Protein AF-A0A517YF13-F1 (afdb_monomer_lite)

Sequence (194 aa):
MQVPRRSRNGQKRLCISRDYHTVRVDYAPVLKVGKPPEEQPKTARRLRTRVRKGEVVNAVKVARKYQTFLERPEVLGYQQAAKKFGVSKPVISTYLAILNRLPTSFVEWLENCPDKLVVAFFSERRLRPVTRIEGDQEKVNVLRALLNQCLGELEEENQALERLRALLETEVTPSDSEDSSFPPPRAFRAIQLD

Secondary structure (DSSP, 8-state):
--PPP--S------S----EEEEEETTEEEEEESSPPP---TTHHHHHHHHHTT----HHHHHHHHHHHHTSTT--SHHHHHHHHT--HHHHHHHHHHHHHS-HHHHHHHHH---HHHHHHS-HHHHHHHTT---HHHHHHHHHHHHHHHHHHHHHHHHHHHHHHHHHHHH-----S----PPPPP--------

Structure (mmCIF, N/CA/C/O backbone):
data_AF-A0A517YF13-F1
#
_entry.id   AF-A0A517YF13-F1
#
loop_
_atom_site.group_PDB
_atom_site.id
_atom_site.type_symbol
_atom_site.label_atom_id
_atom_site.label_alt_id
_atom_site.label_comp_id
_atom_site.label_asym_id
_atom_site.label_entity_id
_atom_site.label_seq_id
_atom_site.pdbx_PDB_ins_code
_atom_site.Cartn_x
_atom_site.Cartn_y
_atom_site.Cartn_z
_atom_site.occupancy
_atom_site.B_iso_or_equiv
_atom_site.auth_seq_id
_atom_site.auth_comp_id
_atom_site.auth_asym_id
_atom_site.auth_atom_id
_atom_site.pdbx_PDB_model_num
ATOM 1 N N . MET A 1 1 ? 8.869 55.761 -1.185 1.00 42.66 1 MET A N 1
ATOM 2 C CA . MET A 1 1 ? 8.186 54.531 -1.642 1.00 42.66 1 MET A CA 1
ATOM 3 C C . MET A 1 1 ? 9.232 53.541 -2.141 1.00 42.66 1 MET A C 1
ATOM 5 O O . MET A 1 1 ? 9.704 53.675 -3.258 1.00 42.66 1 MET A O 1
ATOM 9 N N . GLN A 1 2 ? 9.637 52.592 -1.296 1.00 35.53 2 GLN A N 1
ATOM 10 C CA . GLN A 1 2 ? 10.442 51.422 -1.665 1.00 35.53 2 GLN A CA 1
ATOM 11 C C . GLN A 1 2 ? 9.957 50.256 -0.797 1.00 35.53 2 GLN A C 1
ATOM 13 O O . GLN A 1 2 ? 9.888 50.367 0.424 1.00 35.53 2 GLN A O 1
ATOM 18 N N . VAL A 1 3 ? 9.524 49.180 -1.450 1.00 39.94 3 VAL A N 1
ATOM 19 C CA . VAL A 1 3 ? 8.870 48.021 -0.830 1.00 39.94 3 VAL A CA 1
ATOM 20 C C . VAL A 1 3 ? 9.933 47.101 -0.212 1.00 39.94 3 VAL A C 1
ATOM 22 O O . VAL A 1 3 ? 10.839 46.678 -0.934 1.00 39.94 3 VAL A O 1
ATOM 25 N N . PRO A 1 4 ? 9.849 46.732 1.081 1.00 39.03 4 PRO A N 1
ATOM 26 C CA . PRO A 1 4 ? 10.792 45.787 1.664 1.00 39.03 4 PRO A CA 1
ATOM 27 C C . PRO A 1 4 ? 10.493 44.350 1.209 1.00 39.03 4 PRO A C 1
ATOM 29 O O . PRO A 1 4 ? 9.370 43.847 1.296 1.00 39.03 4 PRO A O 1
ATOM 32 N N . ARG A 1 5 ? 11.542 43.681 0.717 1.00 37.81 5 ARG A N 1
ATOM 33 C CA . ARG A 1 5 ? 11.538 42.282 0.274 1.00 37.81 5 ARG A CA 1
ATOM 34 C C . ARG A 1 5 ? 11.276 41.341 1.456 1.00 37.81 5 ARG A C 1
ATOM 36 O O . ARG A 1 5 ? 11.945 41.419 2.484 1.00 37.81 5 ARG A O 1
ATOM 43 N N . ARG A 1 6 ? 10.333 40.406 1.291 1.00 38.16 6 ARG A N 1
ATOM 44 C CA . ARG A 1 6 ? 10.052 39.333 2.260 1.00 38.16 6 ARG A CA 1
ATOM 45 C C . ARG A 1 6 ? 11.236 38.362 2.330 1.00 38.16 6 ARG A C 1
ATOM 47 O O . ARG A 1 6 ? 11.420 37.543 1.433 1.00 38.16 6 ARG A O 1
ATOM 54 N N .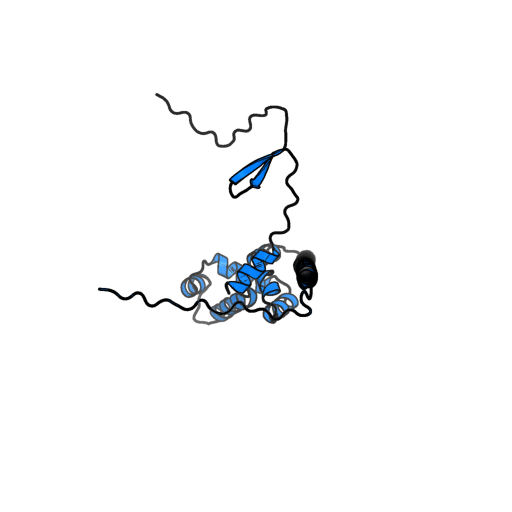 SER A 1 7 ? 12.010 38.438 3.411 1.00 40.59 7 SER A N 1
ATOM 55 C CA . SER A 1 7 ? 12.936 37.375 3.812 1.00 40.59 7 SER A CA 1
ATOM 56 C C . SER A 1 7 ? 12.131 36.161 4.286 1.00 40.59 7 SER A C 1
ATOM 58 O O . SER A 1 7 ? 11.253 36.286 5.140 1.00 40.59 7 SER A O 1
ATOM 60 N N . ARG A 1 8 ? 12.393 34.993 3.689 1.00 48.97 8 ARG A N 1
ATOM 61 C CA . ARG A 1 8 ? 11.608 33.759 3.862 1.00 48.97 8 ARG A CA 1
ATOM 62 C C . ARG A 1 8 ? 11.934 32.976 5.137 1.00 48.97 8 ARG A C 1
ATOM 64 O O . ARG A 1 8 ? 11.193 32.061 5.452 1.00 48.97 8 ARG A O 1
ATOM 71 N N . ASN A 1 9 ? 12.974 33.357 5.880 1.00 45.72 9 ASN A N 1
ATOM 72 C CA . ASN A 1 9 ? 13.391 32.689 7.115 1.00 45.72 9 ASN A CA 1
ATOM 73 C C . ASN A 1 9 ? 13.675 33.733 8.201 1.00 45.72 9 ASN A C 1
ATOM 75 O O . ASN A 1 9 ? 14.801 34.186 8.384 1.00 45.72 9 ASN A O 1
ATOM 79 N N . GLY A 1 10 ? 12.62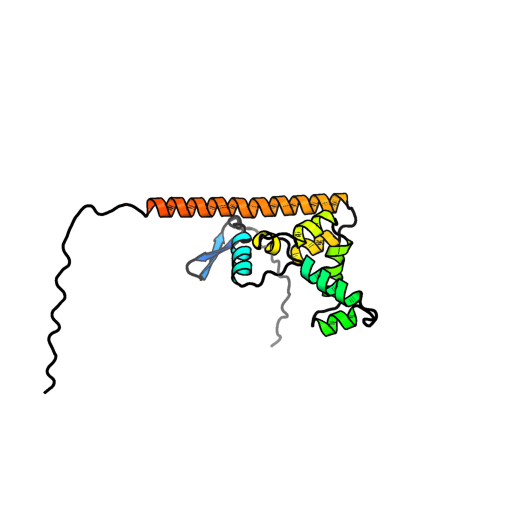5 34.149 8.906 1.00 36.41 10 GLY A N 1
ATOM 80 C CA . GLY A 1 10 ? 12.715 35.049 10.050 1.00 36.41 10 GLY A CA 1
ATOM 81 C C . GLY A 1 10 ? 12.861 34.285 11.362 1.00 36.41 10 GLY A C 1
ATOM 82 O O . GLY A 1 10 ? 11.916 34.248 12.141 1.00 36.41 10 GLY A O 1
ATOM 83 N N . GLN A 1 11 ? 14.028 33.699 11.639 1.00 40.56 11 GLN A N 1
ATOM 84 C CA . GLN A 1 11 ? 14.383 33.359 13.021 1.00 40.56 11 GLN A CA 1
ATOM 85 C C . GLN A 1 11 ? 14.982 34.600 13.687 1.00 40.56 11 GLN A C 1
ATOM 87 O O . GLN A 1 11 ? 16.185 34.838 13.638 1.00 40.56 11 GLN A O 1
ATOM 92 N N . LYS A 1 12 ? 14.129 35.406 14.323 1.00 39.88 12 LYS A N 1
ATOM 93 C CA . LYS A 1 12 ? 14.570 36.315 15.384 1.00 39.88 12 LYS A CA 1
ATOM 94 C C . LYS A 1 12 ? 14.437 35.557 16.699 1.00 39.88 12 LYS A C 1
ATOM 96 O O . LYS A 1 12 ? 13.328 35.274 17.141 1.00 39.88 12 LYS A O 1
ATOM 101 N N . ARG A 1 13 ? 15.576 35.182 17.286 1.00 40.75 13 ARG A N 1
ATOM 102 C CA . ARG A 1 13 ? 15.636 34.653 18.649 1.00 40.75 13 ARG A CA 1
ATOM 103 C C . ARG A 1 13 ? 15.296 35.790 19.610 1.00 40.75 13 ARG A C 1
ATOM 105 O O . ARG A 1 13 ? 16.074 36.725 19.754 1.00 40.75 13 ARG A O 1
ATOM 112 N N . LEU A 1 14 ? 14.138 35.687 20.250 1.00 40.16 14 LEU A N 1
ATOM 113 C CA . LEU A 1 14 ? 13.881 36.308 21.541 1.00 40.16 14 LEU A CA 1
ATOM 114 C C . LEU A 1 14 ? 13.774 35.175 22.557 1.00 40.16 14 LEU A C 1
ATOM 116 O O . LEU A 1 14 ? 13.024 34.215 22.387 1.00 40.16 14 LEU A O 1
ATOM 120 N N . CYS A 1 15 ? 14.640 35.261 23.553 1.00 41.81 15 CYS A N 1
ATOM 121 C CA . CYS A 1 15 ? 14.878 34.276 24.585 1.00 41.81 15 CYS A CA 1
ATOM 122 C C . CYS A 1 15 ? 13.676 34.257 25.536 1.00 41.81 15 CYS A C 1
ATOM 124 O O . CYS A 1 15 ? 13.567 35.138 26.373 1.00 41.81 15 CYS A O 1
ATOM 126 N N . ILE A 1 16 ? 12.758 33.313 25.315 1.00 45.38 16 ILE A N 1
ATOM 127 C CA . ILE A 1 16 ? 11.912 32.549 26.255 1.00 45.38 16 ILE A CA 1
ATOM 128 C C . ILE A 1 16 ? 11.141 31.608 25.316 1.00 45.38 16 ILE A C 1
ATOM 130 O O . ILE A 1 16 ? 10.112 31.975 24.748 1.00 45.38 16 ILE A O 1
ATOM 134 N N . SER A 1 17 ? 11.685 30.420 25.040 1.00 50.56 17 SER A N 1
ATOM 135 C CA . SER A 1 17 ? 11.013 29.422 24.201 1.00 50.56 17 SER A CA 1
ATOM 136 C C . SER A 1 17 ? 9.869 28.796 24.997 1.00 50.56 17 SER A C 1
ATOM 138 O O . SER A 1 17 ? 9.996 27.711 25.555 1.00 50.56 17 SER A O 1
ATOM 140 N N . ARG A 1 18 ? 8.752 29.517 25.118 1.00 57.31 18 ARG A N 1
ATOM 141 C CA . ARG A 1 18 ? 7.480 28.877 25.441 1.00 57.31 18 ARG A CA 1
ATOM 142 C C . ARG A 1 18 ? 7.055 28.135 24.186 1.00 57.31 18 ARG A C 1
ATOM 144 O O . ARG A 1 18 ? 6.821 28.760 23.157 1.00 57.31 18 ARG A O 1
ATOM 151 N N . ASP A 1 19 ? 7.007 26.815 24.268 1.00 63.94 19 ASP A N 1
ATOM 152 C CA . ASP A 1 19 ? 6.413 26.013 23.210 1.00 63.94 19 ASP A CA 1
ATOM 153 C C . ASP A 1 19 ? 4.920 26.345 23.155 1.00 63.94 19 ASP A C 1
ATOM 155 O O . 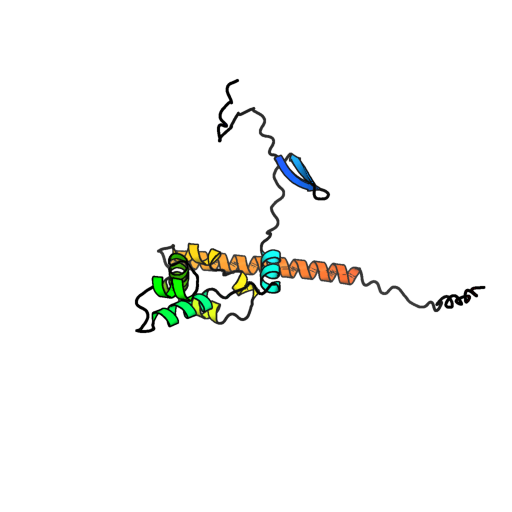ASP A 1 19 ? 4.236 26.345 24.181 1.00 63.94 19 ASP A O 1
ATOM 159 N N . TYR A 1 20 ? 4.423 26.688 21.970 1.00 68.38 20 TYR A N 1
ATOM 160 C CA . TYR A 1 20 ? 3.001 26.899 21.721 1.00 68.38 20 TYR A CA 1
ATOM 161 C C . TYR A 1 20 ? 2.517 25.841 20.734 1.00 68.38 20 TYR A C 1
ATOM 163 O O . TYR A 1 20 ? 3.215 25.514 19.774 1.00 68.38 20 TYR A O 1
ATOM 171 N N . HIS A 1 21 ? 1.299 25.348 20.925 1.00 69.38 21 HIS A N 1
ATOM 172 C CA . HIS A 1 21 ? 0.624 24.472 19.974 1.00 69.38 21 HIS A CA 1
ATOM 173 C C . HIS A 1 21 ? -0.800 24.962 19.711 1.00 69.38 21 HIS A C 1
ATOM 175 O O . HIS A 1 21 ? -1.419 25.632 20.537 1.00 69.38 21 HIS A O 1
ATOM 181 N N . THR A 1 22 ? -1.329 24.655 18.530 1.00 72.94 22 THR A N 1
ATOM 182 C CA . THR A 1 22 ? -2.670 25.086 18.125 1.00 72.94 22 THR A CA 1
ATOM 183 C C . THR A 1 22 ? -3.695 24.009 18.472 1.00 72.94 22 THR A C 1
ATOM 185 O O . THR A 1 22 ? -3.587 22.876 18.007 1.00 72.94 22 THR A O 1
ATOM 188 N N . VAL A 1 23 ? -4.712 24.365 19.251 1.00 72.50 23 VAL A N 1
ATOM 189 C CA . VAL A 1 23 ? -5.877 23.521 19.557 1.00 72.50 23 VAL A CA 1
ATOM 190 C C . VAL A 1 23 ? -7.103 24.131 18.893 1.00 72.50 23 VAL A C 1
ATOM 192 O O . VAL A 1 23 ? -7.223 25.350 18.822 1.00 72.50 23 VAL A O 1
ATOM 195 N N . ARG A 1 24 ? -8.023 23.303 18.394 1.00 72.56 24 ARG A N 1
ATOM 196 C CA . ARG A 1 24 ? -9.334 23.793 17.956 1.00 72.56 24 ARG A CA 1
ATOM 197 C C . ARG A 1 24 ? -10.297 23.787 19.134 1.00 72.56 24 ARG A C 1
ATOM 199 O O . ARG A 1 24 ? -10.557 22.724 19.687 1.00 72.56 24 ARG A O 1
ATOM 206 N N . VAL A 1 25 ? -10.808 24.958 19.487 1.00 69.44 25 VAL A N 1
ATOM 207 C CA . VAL A 1 25 ? -11.912 25.142 20.436 1.00 69.44 25 VAL A CA 1
ATOM 208 C C . VAL A 1 25 ? -13.039 25.766 19.623 1.00 69.44 25 VAL A C 1
ATOM 210 O O . VAL A 1 25 ? -12.800 26.762 18.948 1.00 69.44 25 VAL A O 1
ATOM 213 N N . ASP A 1 26 ? -14.205 25.124 19.574 1.00 68.38 26 ASP A N 1
ATOM 214 C CA . ASP A 1 26 ? -15.376 25.606 18.822 1.00 68.38 26 ASP A CA 1
ATOM 215 C C . ASP A 1 26 ? -15.066 25.995 17.365 1.00 68.38 26 ASP A C 1
ATOM 217 O O . ASP A 1 26 ? -15.429 27.060 16.876 1.00 68.38 26 ASP A O 1
ATOM 221 N N . TYR A 1 27 ? -14.339 25.121 16.659 1.00 62.31 27 TYR A N 1
ATOM 222 C CA . TYR A 1 27 ? -13.876 25.307 15.272 1.00 62.31 27 TYR A CA 1
ATOM 223 C C . TYR A 1 27 ? -12.887 26.466 15.036 1.00 62.31 27 TYR A C 1
ATOM 225 O O . TYR A 1 27 ? -12.352 26.578 13.929 1.00 62.31 27 TYR A O 1
ATOM 233 N N . ALA A 1 28 ? -12.547 27.248 16.061 1.00 60.91 28 ALA A N 1
ATOM 234 C CA . ALA A 1 28 ? -11.539 28.298 15.999 1.00 60.91 28 ALA A CA 1
ATOM 235 C C . ALA A 1 28 ? -10.151 27.776 16.428 1.00 60.91 28 ALA A C 1
ATOM 237 O O . ALA A 1 28 ? -10.038 27.008 17.390 1.00 60.91 28 ALA A O 1
ATOM 238 N N . PRO A 1 29 ? -9.062 28.158 15.734 1.00 67.00 29 PRO A N 1
ATOM 239 C CA . PRO A 1 29 ? -7.708 27.832 16.166 1.00 67.00 29 PRO A CA 1
ATOM 240 C C . PRO A 1 29 ? -7.291 28.722 17.347 1.00 67.00 29 PRO A C 1
ATOM 242 O O . PRO A 1 29 ? -7.217 29.940 17.220 1.00 67.00 29 PRO A O 1
ATOM 245 N N . VAL A 1 30 ? -6.961 28.106 18.481 1.00 82.62 30 VAL A N 1
ATOM 246 C CA . VAL A 1 30 ? -6.470 28.768 19.697 1.00 82.62 30 VAL A CA 1
ATOM 247 C C . VAL A 1 30 ? -5.048 28.293 19.990 1.00 82.62 30 VAL A C 1
ATOM 249 O O . VAL A 1 30 ? -4.762 27.097 19.948 1.00 82.62 30 VAL A O 1
ATOM 252 N N . LEU A 1 31 ? -4.139 29.222 20.287 1.00 80.44 31 LEU A N 1
ATOM 253 C CA . LEU A 1 31 ? -2.767 28.910 20.696 1.00 80.44 31 LEU A CA 1
ATOM 254 C C . LEU A 1 31 ? -2.734 28.597 22.195 1.00 80.44 31 LEU A C 1
ATOM 256 O O . LEU A 1 31 ? -3.081 29.446 23.013 1.00 80.44 31 LEU A O 1
ATOM 260 N N . LYS A 1 32 ? -2.298 27.390 22.558 1.00 80.25 32 LYS A N 1
ATOM 261 C CA . LYS A 1 32 ? -2.059 26.979 23.945 1.00 80.25 32 LYS A CA 1
ATOM 262 C C . LYS A 1 32 ? -0.564 26.864 24.212 1.00 80.25 32 LYS A C 1
ATOM 264 O O . LYS A 1 32 ? 0.194 26.419 23.355 1.00 80.25 32 LYS A O 1
ATOM 269 N N . VAL A 1 33 ? -0.154 27.279 25.407 1.00 77.94 33 VAL A N 1
ATOM 270 C CA . VAL A 1 33 ? 1.221 27.141 25.904 1.00 77.94 33 VAL A CA 1
ATOM 271 C C . VAL A 1 33 ? 1.434 25.703 26.379 1.00 77.94 33 VAL A C 1
ATOM 273 O O . VAL A 1 33 ? 0.578 25.158 27.073 1.00 77.94 33 VAL A O 1
ATOM 276 N N . GLY A 1 34 ? 2.575 25.110 26.042 1.00 76.69 34 GLY A N 1
ATOM 277 C CA . GLY A 1 34 ? 2.996 23.782 26.485 1.00 76.69 34 GLY A CA 1
ATOM 278 C C . GLY A 1 34 ? 3.260 22.810 25.336 1.00 76.69 34 GLY A C 1
ATOM 279 O O . GLY A 1 34 ? 3.018 23.110 24.163 1.00 76.69 34 GLY A O 1
ATOM 280 N N . LYS A 1 35 ? 3.745 21.616 25.698 1.00 66.00 35 LYS A N 1
ATOM 281 C CA . LYS A 1 35 ? 3.986 20.510 24.763 1.00 66.00 35 LYS A CA 1
ATOM 282 C C . LYS A 1 35 ? 2.664 20.141 24.071 1.00 66.00 35 LYS A C 1
ATOM 284 O O . LYS A 1 35 ? 1.641 20.077 24.758 1.00 66.00 35 LYS A O 1
ATOM 289 N N . PRO A 1 36 ? 2.647 19.941 22.740 1.00 67.12 36 PRO A N 1
ATOM 290 C CA . PRO A 1 36 ? 1.438 19.507 22.054 1.00 67.12 36 PRO A CA 1
ATOM 291 C C . PRO A 1 36 ? 0.908 18.220 22.699 1.00 67.12 36 PRO A C 1
ATOM 293 O O . PRO A 1 36 ? 1.723 17.368 23.070 1.00 67.12 36 PRO A O 1
ATOM 296 N N . PRO A 1 37 ? -0.423 18.068 22.845 1.00 64.56 37 PRO A N 1
ATOM 297 C CA . PRO A 1 37 ? -0.993 16.788 23.237 1.00 64.56 37 PRO A CA 1
ATOM 298 C C . PRO A 1 37 ? -0.492 15.729 22.258 1.00 64.56 37 PRO A C 1
ATOM 300 O O . PRO A 1 37 ? -0.365 16.014 21.061 1.00 64.56 37 PRO A O 1
ATOM 303 N N . GLU A 1 38 ? -0.176 14.539 22.768 1.00 57.44 38 GLU A N 1
ATOM 304 C CA . GLU A 1 38 ? 0.230 13.419 21.923 1.00 57.44 38 GLU A CA 1
ATOM 305 C C . GLU A 1 38 ? -0.808 13.265 20.813 1.00 57.44 38 GLU A C 1
ATOM 307 O O . GLU A 1 38 ? -2.013 13.181 21.072 1.00 57.44 38 GLU A O 1
ATOM 312 N N . GLU A 1 39 ? -0.352 13.362 19.559 1.00 51.69 39 GLU A N 1
ATOM 313 C CA . GLU A 1 39 ? -1.246 13.208 18.425 1.00 51.69 39 GLU A CA 1
ATOM 314 C C . GLU A 1 39 ? -1.829 11.803 18.506 1.00 51.69 39 GLU A C 1
ATOM 316 O O . GLU A 1 39 ? -1.147 10.833 18.183 1.00 51.69 39 GLU A O 1
ATOM 321 N N . GLN A 1 40 ? -3.095 11.694 18.924 1.00 49.16 40 GLN A N 1
ATOM 322 C CA . GLN A 1 40 ? -3.826 10.440 18.804 1.00 49.16 40 GLN A CA 1
ATOM 323 C C . GLN A 1 40 ? -3.658 9.956 17.362 1.00 49.16 40 GLN A C 1
ATOM 325 O O . GLN A 1 40 ? -3.857 10.765 16.439 1.00 49.16 40 GLN A O 1
ATOM 330 N N . PRO A 1 41 ? -3.255 8.694 17.138 1.00 52.00 41 PRO A N 1
ATOM 331 C CA . PRO A 1 41 ? -2.939 8.214 15.807 1.00 52.00 41 PRO A CA 1
ATOM 332 C C . PRO A 1 41 ? -4.174 8.377 14.918 1.00 52.00 41 PRO A C 1
ATOM 334 O O . PRO A 1 41 ? -5.170 7.666 15.012 1.00 52.00 41 PRO A O 1
ATOM 337 N N . LYS A 1 42 ? -4.134 9.371 14.023 1.00 53.97 42 LYS A N 1
ATOM 338 C CA . LYS A 1 42 ? -5.232 9.713 13.097 1.00 53.97 42 LYS A CA 1
ATOM 339 C C . LYS A 1 42 ? -5.418 8.646 12.006 1.00 53.97 42 LYS A C 1
ATOM 341 O O . LYS A 1 42 ? -5.988 8.937 10.953 1.00 53.97 42 LYS A O 1
ATOM 346 N N . THR A 1 43 ? -4.861 7.455 12.171 1.00 60.31 43 THR A N 1
ATOM 347 C CA . THR A 1 43 ? -4.532 6.535 11.081 1.00 60.31 43 THR A CA 1
ATOM 348 C C . THR A 1 43 ? -5.691 5.604 10.758 1.00 60.31 43 THR A C 1
ATOM 350 O O . THR A 1 43 ? -6.106 5.541 9.596 1.00 60.31 43 THR A O 1
ATOM 353 N N . ALA A 1 44 ? -6.307 4.998 11.766 1.00 60.97 44 ALA A N 1
ATOM 354 C CA . ALA A 1 44 ? -7.269 3.923 11.560 1.00 60.97 44 ALA A CA 1
ATOM 355 C C . ALA A 1 44 ? -8.685 4.432 11.164 1.00 60.97 44 ALA A C 1
ATOM 357 O O . ALA A 1 44 ? -9.243 4.022 10.135 1.00 60.97 44 ALA A O 1
ATOM 358 N N . ARG A 1 45 ? -9.178 5.523 11.781 1.00 65.94 45 ARG A N 1
ATOM 359 C CA . ARG A 1 45 ? -10.406 6.224 11.323 1.00 65.94 45 ARG A CA 1
ATOM 360 C C . ARG A 1 45 ? -10.309 6.698 9.866 1.00 65.94 45 ARG A C 1
ATOM 362 O O . ARG A 1 45 ? -11.295 6.677 9.118 1.00 65.94 45 ARG A O 1
ATOM 369 N N . ARG A 1 46 ? -9.119 7.130 9.430 1.00 70.25 46 ARG A N 1
ATOM 370 C CA . ARG A 1 46 ? -8.866 7.519 8.033 1.00 70.25 46 ARG A CA 1
ATOM 371 C C . ARG A 1 46 ? -8.889 6.310 7.100 1.00 70.25 46 ARG A C 1
ATOM 373 O O . ARG A 1 46 ? -9.454 6.427 6.013 1.00 70.25 46 ARG A O 1
ATOM 380 N N . LEU A 1 47 ? -8.333 5.171 7.516 1.00 72.00 47 LEU A N 1
ATOM 381 C CA . LEU A 1 47 ? -8.381 3.911 6.766 1.00 72.00 47 LEU A CA 1
ATOM 382 C C . LEU A 1 47 ? -9.827 3.472 6.517 1.00 72.00 47 LEU A C 1
ATOM 384 O O . LEU A 1 47 ? -10.209 3.293 5.361 1.00 72.00 47 LEU A O 1
ATOM 388 N N . ARG A 1 48 ? -10.674 3.450 7.553 1.00 68.94 48 ARG A N 1
ATOM 389 C CA . ARG A 1 48 ? -12.116 3.171 7.415 1.00 68.94 48 ARG A CA 1
ATOM 390 C C . ARG A 1 48 ? -12.835 4.164 6.517 1.00 68.94 48 ARG A C 1
ATOM 392 O O . ARG A 1 48 ? -13.648 3.764 5.693 1.00 68.94 48 ARG A O 1
ATOM 399 N N . THR A 1 49 ? -12.511 5.452 6.623 1.00 72.50 49 THR A N 1
ATOM 400 C CA . THR A 1 49 ? -13.083 6.470 5.728 1.00 72.50 49 THR A CA 1
ATOM 401 C C . THR A 1 49 ? -12.734 6.171 4.267 1.00 72.50 49 THR A C 1
ATOM 403 O O . THR A 1 49 ? -13.605 6.267 3.408 1.00 72.50 49 THR A O 1
ATOM 406 N N . ARG A 1 50 ? -11.496 5.750 3.971 1.00 72.12 50 ARG A N 1
ATOM 407 C CA . ARG A 1 50 ? -11.089 5.349 2.612 1.00 72.12 50 ARG A CA 1
ATOM 408 C C . ARG A 1 50 ? -11.789 4.071 2.157 1.00 72.12 50 ARG A C 1
ATOM 410 O O . ARG A 1 50 ? -12.263 4.028 1.025 1.00 72.12 50 ARG A O 1
ATOM 417 N N . VAL A 1 51 ? -11.898 3.066 3.031 1.00 78.94 51 VAL A N 1
ATOM 418 C CA . VAL A 1 51 ? -12.637 1.823 2.744 1.00 78.94 51 VAL A CA 1
ATOM 419 C C . VAL A 1 51 ? -14.106 2.131 2.446 1.00 78.94 51 VAL A C 1
ATOM 421 O O . VAL A 1 51 ? -14.625 1.674 1.432 1.00 78.94 51 VAL A O 1
ATOM 424 N N . ARG A 1 52 ? -14.761 2.959 3.271 1.00 74.75 52 ARG A N 1
ATOM 425 C CA . ARG A 1 52 ? -16.168 3.360 3.110 1.00 74.75 52 ARG A CA 1
ATOM 426 C C . ARG A 1 52 ? -16.405 4.145 1.822 1.00 74.75 52 ARG A C 1
ATOM 428 O O . ARG A 1 52 ? -17.443 3.974 1.197 1.00 74.75 52 ARG A O 1
ATOM 435 N N . LYS A 1 53 ? -15.443 4.975 1.413 1.00 79.19 53 LYS A N 1
ATOM 436 C CA . LYS A 1 53 ? -15.475 5.692 0.130 1.00 79.19 53 LYS A CA 1
ATOM 437 C C . LYS A 1 53 ? -15.210 4.793 -1.087 1.00 79.19 53 LYS A C 1
ATOM 439 O O . LYS A 1 53 ? -15.328 5.266 -2.208 1.00 79.19 53 LYS A O 1
ATOM 444 N N . GLY A 1 54 ? -14.824 3.529 -0.891 1.00 73.38 54 GLY A N 1
ATOM 445 C CA . GLY A 1 54 ? -14.481 2.616 -1.985 1.00 73.38 54 GLY A CA 1
ATOM 446 C C . GLY A 1 54 ? -13.170 2.961 -2.702 1.00 73.38 54 GLY A C 1
ATOM 447 O O . GLY A 1 54 ? -12.863 2.379 -3.734 1.00 73.38 54 GLY A O 1
ATOM 448 N N . GLU A 1 55 ? -12.363 3.873 -2.153 1.00 76.38 55 GLU A N 1
ATOM 449 C CA . GLU A 1 55 ? -11.101 4.347 -2.751 1.00 76.38 55 GLU A CA 1
ATOM 450 C C . GLU A 1 55 ? -9.928 3.372 -2.536 1.00 76.38 55 GLU A C 1
ATOM 452 O O . GLU A 1 55 ? -8.775 3.672 -2.862 1.00 76.38 55 GLU A O 1
ATOM 457 N N . VAL A 1 56 ? -10.186 2.224 -1.910 1.00 81.31 56 VAL A N 1
ATOM 458 C CA . VAL A 1 56 ? -9.148 1.261 -1.548 1.00 81.31 56 VAL A CA 1
ATOM 459 C C . VAL A 1 56 ? -8.899 0.334 -2.718 1.00 81.31 56 VAL A C 1
ATOM 461 O O . VAL A 1 56 ? -9.719 -0.513 -3.062 1.00 81.31 56 VAL A O 1
ATOM 464 N N . VAL A 1 57 ? -7.721 0.495 -3.307 1.00 84.31 57 VAL A N 1
ATOM 465 C CA . VAL A 1 57 ? -7.256 -0.330 -4.411 1.00 84.31 57 VAL A CA 1
ATOM 466 C C . VAL A 1 57 ? -6.076 -1.158 -3.927 1.00 84.31 57 VAL A C 1
ATOM 468 O O . VAL A 1 57 ? -5.123 -0.618 -3.366 1.00 84.31 57 VAL A O 1
ATOM 471 N N . ASN A 1 58 ? -6.130 -2.469 -4.163 1.00 89.56 58 ASN A N 1
ATOM 472 C CA . ASN A 1 58 ? -5.014 -3.352 -3.858 1.00 89.56 58 ASN A CA 1
ATOM 473 C C . ASN A 1 58 ? -3.836 -3.035 -4.791 1.00 89.56 58 ASN A C 1
ATOM 475 O O . ASN A 1 58 ? -3.927 -3.218 -6.009 1.00 89.56 58 ASN A O 1
ATOM 479 N N . ALA A 1 59 ? -2.736 -2.556 -4.207 1.00 88.75 59 ALA A N 1
ATOM 480 C CA . ALA A 1 59 ? -1.557 -2.132 -4.949 1.00 88.75 59 ALA A CA 1
ATOM 481 C C . ALA A 1 59 ? -0.933 -3.277 -5.764 1.00 88.75 59 ALA A C 1
ATOM 483 O O . ALA A 1 59 ? -0.477 -3.045 -6.884 1.00 88.75 59 ALA A O 1
ATOM 484 N N . VAL A 1 60 ? -0.982 -4.510 -5.251 1.00 91.81 60 VAL A N 1
ATOM 485 C CA . VAL A 1 60 ? -0.459 -5.701 -5.935 1.00 91.81 60 VAL A CA 1
ATOM 486 C C . VAL A 1 60 ? -1.299 -6.030 -7.165 1.00 91.81 60 VAL A C 1
ATOM 488 O O . VAL A 1 60 ? -0.755 -6.204 -8.254 1.00 91.81 60 VAL A O 1
ATOM 491 N N . LYS A 1 61 ? -2.633 -5.993 -7.045 1.00 92.38 61 LYS A N 1
ATOM 492 C CA . LYS A 1 61 ? -3.536 -6.224 -8.188 1.00 92.38 61 LYS A CA 1
ATOM 493 C C . LYS A 1 61 ? -3.350 -5.177 -9.286 1.00 92.38 61 LYS A C 1
ATOM 495 O O . LYS A 1 61 ? -3.416 -5.499 -10.469 1.00 92.38 61 LYS A O 1
ATOM 500 N N . VAL A 1 62 ? -3.103 -3.920 -8.915 1.00 92.19 62 VAL A N 1
ATOM 501 C CA . VAL A 1 62 ? -2.777 -2.856 -9.882 1.00 92.19 62 VAL A CA 1
ATOM 502 C C . VAL A 1 62 ? -1.445 -3.134 -10.567 1.00 92.19 62 VAL A C 1
ATOM 504 O O . VAL A 1 62 ? -1.358 -3.043 -11.790 1.00 92.19 62 VAL A O 1
ATOM 507 N N . ALA A 1 63 ? -0.425 -3.525 -9.806 1.00 92.19 63 ALA A N 1
ATOM 508 C CA . ALA A 1 63 ? 0.874 -3.862 -10.367 1.00 92.19 63 ALA A CA 1
ATOM 509 C C . ALA A 1 63 ? 0.796 -5.050 -11.339 1.00 92.19 63 ALA A C 1
ATOM 511 O O . ALA A 1 63 ? 1.354 -4.970 -12.432 1.00 92.19 63 ALA A O 1
ATOM 512 N N . ARG A 1 64 ? 0.033 -6.101 -11.005 1.00 93.50 64 ARG A N 1
ATOM 513 C CA . ARG A 1 64 ? -0.230 -7.246 -11.895 1.00 93.50 64 ARG A CA 1
ATOM 514 C C . ARG A 1 64 ? -0.923 -6.827 -13.190 1.00 93.50 64 ARG A C 1
ATOM 516 O O . ARG A 1 64 ? -0.543 -7.281 -14.266 1.00 93.50 64 ARG A O 1
ATOM 523 N N . LYS A 1 65 ? -1.890 -5.905 -13.127 1.00 93.06 65 LYS A N 1
ATOM 524 C CA . LYS A 1 65 ? -2.521 -5.335 -14.335 1.00 93.06 65 LYS A CA 1
ATOM 525 C C . LYS A 1 65 ? -1.514 -4.618 -15.238 1.00 93.06 65 LYS A C 1
ATOM 527 O O . LYS A 1 65 ? -1.630 -4.693 -16.458 1.00 93.06 65 LYS A O 1
ATOM 532 N N . TYR A 1 66 ? -0.530 -3.928 -14.665 1.00 92.50 66 TYR A N 1
ATOM 533 C CA . TYR A 1 66 ? 0.528 -3.297 -15.457 1.00 92.50 66 TYR A CA 1
ATOM 534 C C . TYR A 1 66 ? 1.504 -4.320 -16.028 1.00 92.50 66 TYR A C 1
ATOM 536 O O . TYR A 1 66 ? 1.839 -4.221 -17.205 1.00 92.50 66 TYR A O 1
ATOM 544 N N . GLN A 1 67 ? 1.909 -5.313 -15.235 1.00 91.88 67 GLN A N 1
ATOM 545 C CA . GLN A 1 67 ? 2.782 -6.397 -15.679 1.00 91.88 67 GLN A CA 1
ATOM 546 C C . GLN A 1 67 ? 2.169 -7.151 -16.869 1.00 91.88 67 GLN A C 1
ATOM 548 O O . GLN A 1 67 ? 2.764 -7.188 -17.939 1.00 91.88 67 GLN A O 1
ATOM 553 N N . THR A 1 68 ? 0.933 -7.632 -16.728 1.00 92.19 68 THR A N 1
ATOM 554 C CA . THR A 1 68 ? 0.204 -8.351 -17.792 1.00 92.19 68 THR A CA 1
ATOM 555 C C . THR A 1 68 ? -0.013 -7.519 -19.056 1.00 92.19 68 THR A C 1
ATOM 557 O O . THR A 1 68 ? -0.138 -8.058 -20.153 1.00 92.19 68 THR A O 1
ATOM 560 N N . PHE A 1 69 ? -0.085 -6.190 -18.938 1.00 89.94 69 PHE A N 1
ATOM 561 C CA . PHE A 1 69 ? -0.145 -5.321 -20.109 1.00 89.94 69 PHE A CA 1
ATOM 562 C C . PHE A 1 69 ? 1.209 -5.210 -20.817 1.00 89.94 69 PHE A C 1
ATOM 564 O O . PHE A 1 69 ? 1.241 -5.159 -22.041 1.00 89.94 69 PHE A O 1
ATOM 571 N N . LEU A 1 70 ? 2.304 -5.174 -20.061 1.00 88.81 70 LEU A N 1
ATOM 572 C CA . LEU A 1 70 ? 3.666 -5.064 -20.587 1.00 88.81 70 LEU A CA 1
ATOM 573 C C . LEU A 1 70 ? 4.205 -6.379 -21.154 1.00 88.81 70 LEU A C 1
ATOM 575 O O . LEU A 1 70 ? 5.065 -6.342 -22.020 1.00 88.81 70 LEU A O 1
ATOM 579 N N . GLU A 1 71 ? 3.691 -7.520 -20.698 1.00 89.44 71 GLU A N 1
ATOM 580 C CA . GLU A 1 71 ? 4.019 -8.846 -21.244 1.00 89.44 71 GLU A CA 1
ATOM 581 C C . GLU A 1 71 ? 3.477 -9.060 -22.669 1.00 89.44 71 GLU A C 1
ATOM 583 O O . GLU A 1 71 ? 3.842 -10.024 -23.338 1.00 89.44 71 GLU A O 1
ATOM 588 N N . ARG A 1 72 ? 2.610 -8.169 -23.165 1.00 88.19 72 ARG A N 1
ATOM 589 C CA . ARG A 1 72 ? 2.064 -8.262 -24.523 1.00 88.19 72 ARG A CA 1
ATOM 590 C C . ARG A 1 72 ? 3.132 -7.883 -25.555 1.00 88.19 72 ARG A C 1
ATOM 592 O O . ARG A 1 72 ? 3.715 -6.807 -25.428 1.00 88.19 72 ARG A O 1
ATOM 599 N N . PRO A 1 73 ? 3.303 -8.666 -26.635 1.00 78.00 73 PRO A N 1
ATOM 600 C CA . PRO A 1 73 ? 4.324 -8.401 -27.654 1.00 78.00 73 PRO A CA 1
ATOM 601 C C . PRO A 1 73 ? 4.103 -7.081 -28.414 1.00 78.00 73 PRO A C 1
ATOM 603 O O . PRO A 1 73 ? 5.037 -6.528 -28.983 1.00 78.00 73 PRO A O 1
ATOM 606 N N . GLU A 1 74 ? 2.880 -6.545 -28.398 1.00 80.56 74 GLU A N 1
ATOM 607 C CA . GLU A 1 74 ? 2.519 -5.264 -29.021 1.00 80.56 74 GLU A CA 1
ATOM 608 C C . GLU A 1 74 ? 3.026 -4.037 -28.242 1.00 80.56 74 GLU A C 1
ATOM 610 O O . GLU A 1 74 ? 3.063 -2.927 -28.778 1.00 80.56 74 GLU A O 1
ATOM 615 N N . VAL A 1 75 ? 3.383 -4.201 -26.962 1.00 77.50 75 VAL A N 1
ATOM 616 C CA . VAL A 1 75 ? 3.694 -3.084 -26.065 1.00 77.50 75 VAL A CA 1
ATOM 617 C C . VAL A 1 75 ? 5.202 -2.900 -25.959 1.00 77.50 75 VAL A C 1
ATOM 619 O O . VAL A 1 75 ? 5.895 -3.631 -25.262 1.00 77.50 75 VAL A O 1
ATOM 622 N N . LEU A 1 76 ? 5.715 -1.850 -26.599 1.00 71.38 76 LEU A N 1
ATOM 623 C CA . LEU A 1 76 ? 7.160 -1.591 -26.699 1.00 71.38 76 LEU A CA 1
ATOM 624 C C . LEU A 1 76 ? 7.786 -1.020 -25.413 1.00 71.38 76 LEU A C 1
ATOM 626 O O . LEU A 1 76 ? 9.007 -0.953 -25.295 1.00 71.38 76 LEU A O 1
ATOM 630 N N . GLY A 1 77 ? 6.984 -0.573 -24.438 1.00 83.62 77 GLY A N 1
ATOM 631 C CA . GLY A 1 77 ? 7.530 -0.155 -23.146 1.00 83.62 77 GLY A CA 1
ATOM 632 C C . GLY A 1 77 ? 6.613 0.684 -22.260 1.00 83.62 77 GLY A C 1
ATOM 633 O O . GLY A 1 77 ? 5.461 0.987 -22.580 1.00 83.62 77 GLY A O 1
ATOM 634 N N . TYR A 1 78 ? 7.162 1.123 -21.123 1.00 86.31 78 TYR A N 1
ATOM 635 C CA . TYR A 1 78 ? 6.417 1.803 -20.053 1.00 86.31 78 TYR A CA 1
ATOM 636 C C . TYR A 1 78 ? 5.679 3.077 -20.487 1.00 86.31 78 TYR A C 1
ATOM 638 O O . TYR A 1 78 ? 4.698 3.459 -19.854 1.00 86.31 78 TYR A O 1
ATOM 646 N N . GLN A 1 79 ? 6.122 3.748 -21.552 1.00 86.75 79 GLN A N 1
ATOM 647 C CA . GLN A 1 79 ? 5.465 4.960 -22.048 1.00 86.75 79 GLN A CA 1
ATOM 648 C C . GLN A 1 79 ? 4.104 4.665 -22.695 1.00 86.75 79 GLN A C 1
ATOM 650 O O . GLN A 1 79 ? 3.178 5.463 -22.563 1.00 86.75 79 GLN A O 1
ATOM 655 N N . GLN A 1 80 ? 3.954 3.517 -23.358 1.00 87.31 80 GLN A N 1
ATOM 656 C CA . GLN A 1 80 ? 2.672 3.103 -23.929 1.00 87.31 80 GLN A CA 1
ATOM 657 C C . GLN A 1 80 ? 1.700 2.657 -22.834 1.00 87.31 80 GLN A C 1
ATOM 659 O O . GLN A 1 80 ? 0.534 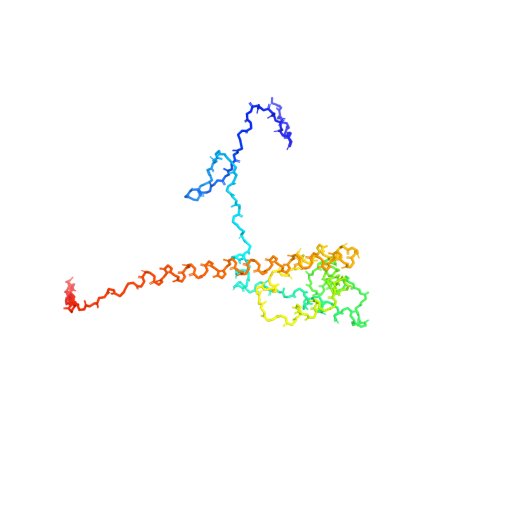3.048 -22.855 1.00 87.31 80 GLN A O 1
ATOM 664 N N . ALA A 1 81 ? 2.194 1.942 -21.818 1.00 87.12 81 ALA A N 1
ATOM 665 C CA . ALA A 1 81 ? 1.411 1.626 -20.624 1.00 87.12 81 ALA A CA 1
ATOM 666 C C . ALA A 1 81 ? 0.929 2.903 -19.913 1.00 87.12 81 ALA A C 1
ATOM 668 O O . ALA A 1 81 ? -0.248 3.020 -19.584 1.00 87.12 81 ALA A O 1
ATOM 669 N N . ALA A 1 82 ? 1.803 3.900 -19.764 1.00 89.94 82 ALA A N 1
ATOM 670 C CA . ALA A 1 82 ? 1.463 5.200 -19.185 1.00 89.94 82 ALA A CA 1
ATOM 671 C C . ALA A 1 82 ? 0.328 5.899 -19.939 1.00 89.94 82 ALA A C 1
ATOM 673 O O . ALA A 1 82 ? -0.649 6.324 -19.324 1.00 89.94 82 ALA A O 1
ATOM 674 N N . LYS A 1 83 ? 0.415 5.946 -21.274 1.00 90.69 83 LYS A N 1
ATOM 675 C CA . LYS A 1 83 ? -0.642 6.515 -22.121 1.00 90.69 83 LYS A CA 1
ATOM 676 C C . LYS A 1 83 ? -1.964 5.759 -21.981 1.00 90.69 83 LYS A C 1
ATOM 678 O O . LYS A 1 83 ? -2.999 6.396 -21.834 1.00 90.69 83 LYS A O 1
ATOM 683 N N . LYS A 1 84 ? -1.934 4.423 -21.982 1.00 89.81 84 LYS A N 1
ATOM 684 C CA . LYS A 1 84 ? -3.148 3.596 -21.894 1.00 89.81 84 LYS A CA 1
ATOM 685 C C . LYS A 1 84 ? -3.867 3.734 -20.553 1.00 89.81 84 LYS A C 1
ATOM 687 O O . LYS A 1 84 ? -5.088 3.816 -20.521 1.00 89.81 84 LYS A O 1
ATOM 692 N N . PHE A 1 85 ? -3.119 3.724 -19.454 1.00 89.62 85 PHE A N 1
ATOM 693 C CA . PHE A 1 85 ? -3.687 3.771 -18.105 1.00 89.62 85 PHE A CA 1
ATOM 694 C C . PHE A 1 85 ? -3.866 5.201 -17.570 1.00 89.62 85 PHE A C 1
ATOM 696 O O . PHE A 1 85 ? -4.359 5.367 -16.459 1.00 89.62 85 PHE A O 1
ATOM 703 N N . GLY A 1 86 ? -3.464 6.231 -18.325 1.00 91.06 86 GLY A N 1
ATOM 704 C CA . GLY A 1 86 ? -3.566 7.631 -17.901 1.00 91.06 86 GLY A CA 1
ATOM 705 C C . GLY A 1 86 ? -2.684 7.978 -16.695 1.00 91.06 86 GLY A C 1
ATOM 706 O O . GLY A 1 86 ? -2.989 8.904 -15.947 1.00 91.06 86 GLY A O 1
ATOM 707 N N . VAL A 1 87 ? -1.600 7.229 -16.476 1.00 91.12 87 VAL A N 1
ATOM 708 C CA . VAL A 1 87 ? -0.674 7.406 -15.343 1.00 91.12 87 VAL A CA 1
ATOM 709 C C . VAL A 1 87 ? 0.719 7.766 -15.835 1.00 91.12 87 VAL A C 1
ATOM 711 O O . VAL A 1 87 ? 1.081 7.510 -16.978 1.00 91.12 87 VAL A O 1
ATOM 714 N N . SER A 1 88 ? 1.549 8.343 -14.969 1.00 91.94 88 SER A N 1
ATOM 715 C CA . SER A 1 88 ? 2.922 8.675 -15.342 1.00 91.94 88 SER A CA 1
ATOM 716 C C . SER A 1 88 ? 3.827 7.433 -15.365 1.00 91.94 88 SER A C 1
ATOM 718 O O . SER A 1 88 ? 3.643 6.478 -14.608 1.00 91.94 88 SER A O 1
ATOM 720 N N . LYS A 1 89 ? 4.865 7.449 -16.212 1.00 90.94 89 LYS A N 1
ATOM 721 C CA . LYS A 1 89 ? 5.876 6.374 -16.288 1.00 90.94 89 LYS A CA 1
ATOM 722 C C . LYS A 1 89 ? 6.486 6.011 -14.913 1.00 90.94 89 LYS A C 1
ATOM 724 O O . LYS A 1 89 ? 6.601 4.818 -14.628 1.00 90.94 89 LYS A O 1
ATOM 729 N N . PRO A 1 90 ? 6.835 6.975 -14.030 1.00 90.75 90 PRO A N 1
ATOM 730 C CA . PRO A 1 90 ? 7.347 6.665 -12.692 1.00 90.75 90 PRO A CA 1
ATOM 731 C C . PRO A 1 90 ? 6.353 5.913 -11.802 1.00 90.75 90 PRO A C 1
ATOM 733 O O . PRO A 1 90 ? 6.774 5.112 -10.968 1.00 90.75 90 PRO A O 1
ATOM 736 N N . VAL A 1 91 ? 5.047 6.147 -11.973 1.00 90.56 91 VAL A N 1
ATOM 737 C CA . VAL A 1 91 ? 4.008 5.433 -11.219 1.00 90.56 91 VAL A CA 1
ATOM 738 C C . VAL A 1 91 ? 4.044 3.954 -11.586 1.00 90.56 91 VAL A C 1
ATOM 740 O O . VAL A 1 91 ? 4.176 3.119 -10.698 1.00 90.56 91 VAL A O 1
ATOM 743 N N . ILE A 1 92 ? 4.046 3.623 -12.879 1.00 91.50 92 ILE A N 1
ATOM 744 C CA . ILE A 1 92 ? 4.130 2.227 -13.344 1.00 91.50 92 ILE A CA 1
ATOM 745 C C . ILE A 1 92 ? 5.402 1.559 -12.829 1.00 91.50 92 ILE A C 1
ATOM 747 O O . ILE A 1 92 ? 5.334 0.474 -12.262 1.00 91.50 92 ILE A O 1
ATOM 751 N N . SER A 1 93 ? 6.548 2.237 -12.943 1.00 91.38 93 SER A N 1
ATOM 752 C CA . SER A 1 93 ? 7.816 1.722 -12.416 1.00 91.38 93 SER A CA 1
ATOM 753 C C . SER A 1 93 ? 7.758 1.444 -10.912 1.00 91.38 93 SER A C 1
ATOM 755 O O . SER A 1 93 ? 8.347 0.469 -10.457 1.00 91.38 93 SER A O 1
ATOM 757 N N . THR A 1 94 ? 7.060 2.283 -10.143 1.00 91.44 94 THR A N 1
ATOM 758 C CA . THR A 1 94 ? 6.908 2.093 -8.694 1.00 91.44 94 THR A CA 1
ATOM 759 C C . THR A 1 94 ? 6.041 0.871 -8.388 1.00 91.44 94 THR A C 1
ATOM 761 O O . THR A 1 94 ? 6.407 0.063 -7.541 1.00 91.44 94 THR A O 1
ATOM 764 N N . TYR A 1 95 ? 4.937 0.684 -9.114 1.00 92.38 95 TYR A N 1
ATOM 765 C CA . TYR A 1 95 ? 4.094 -0.503 -8.968 1.00 92.38 95 TYR A CA 1
ATOM 766 C C . TYR A 1 95 ? 4.820 -1.793 -9.365 1.00 92.38 95 TYR A C 1
ATOM 768 O O . TYR A 1 95 ? 4.714 -2.789 -8.661 1.00 92.38 95 TYR A O 1
ATOM 776 N N . LEU A 1 96 ? 5.618 -1.782 -10.433 1.00 92.44 96 LEU A N 1
ATOM 777 C CA . LEU A 1 96 ? 6.420 -2.953 -10.805 1.00 92.44 96 LEU A CA 1
ATOM 778 C C . LEU A 1 96 ? 7.517 -3.259 -9.776 1.00 92.44 96 LEU A C 1
ATOM 780 O O . LEU A 1 96 ? 7.818 -4.422 -9.525 1.00 92.44 96 LEU A O 1
ATOM 784 N N . ALA A 1 97 ? 8.078 -2.235 -9.125 1.00 91.88 97 ALA A N 1
ATOM 785 C CA . ALA A 1 97 ? 9.036 -2.441 -8.042 1.00 91.88 97 ALA A CA 1
ATOM 786 C C . ALA A 1 97 ? 8.414 -3.172 -6.839 1.00 91.88 97 ALA A C 1
ATOM 788 O O . ALA A 1 97 ? 9.114 -3.939 -6.185 1.00 91.88 97 ALA A O 1
ATOM 789 N N . ILE A 1 98 ? 7.114 -2.987 -6.573 1.00 90.50 98 ILE A N 1
ATOM 790 C CA . ILE A 1 98 ? 6.391 -3.727 -5.524 1.00 90.50 98 ILE A CA 1
ATOM 791 C C . ILE A 1 98 ? 6.404 -5.232 -5.821 1.00 90.50 98 ILE A C 1
ATOM 793 O O . ILE A 1 98 ? 6.618 -6.012 -4.903 1.00 90.50 98 ILE A O 1
ATOM 797 N N . LEU A 1 99 ? 6.231 -5.642 -7.081 1.00 89.62 99 LEU A N 1
ATOM 798 C CA . LEU A 1 99 ? 6.248 -7.061 -7.456 1.00 89.62 99 LEU A CA 1
ATOM 799 C C . LEU A 1 99 ? 7.658 -7.656 -7.442 1.00 89.62 99 LEU A C 1
ATOM 801 O O . LEU A 1 99 ? 7.846 -8.772 -6.980 1.00 89.62 99 LEU A O 1
ATOM 805 N N . ASN A 1 100 ? 8.642 -6.908 -7.945 1.00 89.75 100 ASN A N 1
ATOM 806 C CA . ASN A 1 100 ? 9.973 -7.457 -8.209 1.00 89.75 100 ASN A CA 1
ATOM 807 C C . ASN A 1 100 ? 10.933 -7.362 -7.016 1.00 89.75 100 ASN A C 1
ATOM 809 O O . ASN A 1 100 ? 11.935 -8.069 -6.991 1.00 89.75 100 ASN A O 1
ATOM 813 N N . ARG A 1 101 ? 10.700 -6.436 -6.074 1.00 88.00 101 ARG A N 1
ATOM 814 C CA . ARG A 1 101 ? 11.643 -6.160 -4.973 1.00 88.00 101 ARG A CA 1
ATOM 815 C C . ARG A 1 101 ? 11.149 -6.580 -3.597 1.00 88.00 101 ARG A C 1
ATOM 817 O O . ARG A 1 101 ? 11.953 -6.581 -2.665 1.00 88.00 101 ARG A O 1
ATOM 824 N N . LEU A 1 102 ? 9.858 -6.866 -3.450 1.00 88.06 102 LEU A N 1
ATOM 825 C CA . LEU A 1 102 ? 9.310 -7.387 -2.202 1.00 88.06 102 LEU A CA 1
ATOM 826 C C . LEU A 1 102 ? 9.363 -8.920 -2.194 1.00 88.06 102 LEU A C 1
ATOM 828 O O . LEU A 1 102 ? 9.340 -9.531 -3.261 1.00 88.06 102 LEU A O 1
ATOM 832 N N . PRO A 1 103 ? 9.396 -9.547 -1.005 1.00 87.75 103 PRO A N 1
ATOM 833 C CA . PRO A 1 103 ? 9.323 -10.998 -0.889 1.00 87.75 103 PRO A CA 1
ATOM 834 C C . PRO A 1 103 ? 8.061 -11.554 -1.560 1.00 87.75 103 PRO A C 1
ATOM 836 O O . PRO A 1 103 ? 6.954 -11.097 -1.271 1.00 87.75 103 PRO A O 1
ATOM 839 N N . THR A 1 104 ? 8.215 -12.564 -2.417 1.00 87.62 104 THR A N 1
ATOM 840 C CA . THR A 1 104 ? 7.110 -13.152 -3.195 1.00 87.62 104 THR A CA 1
ATOM 841 C C . THR A 1 104 ? 5.976 -13.656 -2.304 1.00 87.62 104 THR A C 1
ATOM 843 O O . THR A 1 104 ? 4.816 -13.358 -2.572 1.00 87.62 104 THR A O 1
ATOM 846 N N . SER A 1 105 ? 6.304 -14.301 -1.181 1.00 88.06 105 SER A N 1
ATOM 847 C CA . SER A 1 105 ? 5.320 -14.768 -0.193 1.00 88.06 105 SER A CA 1
ATOM 848 C C . SER A 1 105 ? 4.461 -13.636 0.379 1.00 88.06 105 SER A C 1
ATOM 850 O O . SER A 1 105 ? 3.257 -13.796 0.568 1.00 88.06 105 SER A O 1
ATOM 852 N N . PHE A 1 106 ? 5.055 -12.463 0.618 1.00 88.50 106 PHE A N 1
ATOM 853 C CA . PHE A 1 106 ? 4.327 -11.285 1.087 1.00 88.50 106 PHE A CA 1
ATOM 854 C C . PHE A 1 106 ? 3.399 -10.726 0.001 1.00 88.50 106 PHE A C 1
ATOM 856 O O . PHE A 1 106 ? 2.268 -10.335 0.289 1.00 88.50 106 PHE A O 1
ATOM 863 N N . VAL A 1 107 ? 3.865 -10.698 -1.250 1.00 90.06 107 VAL A N 1
ATOM 864 C CA . VAL A 1 107 ? 3.081 -10.215 -2.394 1.00 90.06 107 VAL A CA 1
ATOM 865 C C . VAL A 1 107 ? 1.866 -11.113 -2.641 1.00 90.06 107 VAL A C 1
ATOM 867 O O . VAL A 1 107 ? 0.759 -10.595 -2.778 1.00 90.06 107 VAL A O 1
ATOM 870 N N . GLU A 1 108 ? 2.046 -12.434 -2.627 1.00 90.06 108 GLU A N 1
ATOM 871 C CA . GLU A 1 108 ? 0.962 -13.414 -2.785 1.00 90.06 108 GLU A CA 1
ATOM 872 C C . GLU A 1 108 ? -0.062 -13.332 -1.649 1.00 90.06 108 GLU A C 1
ATOM 874 O O . GLU A 1 108 ? -1.273 -13.365 -1.886 1.00 90.06 108 GLU A O 1
ATOM 879 N N . TRP A 1 109 ? 0.409 -13.168 -0.410 1.00 91.44 109 TRP A N 1
ATOM 880 C CA . TRP A 1 109 ? -0.467 -12.953 0.738 1.00 91.44 109 TRP A CA 1
ATOM 881 C C . TRP A 1 109 ? -1.302 -11.674 0.582 1.00 91.44 109 TRP A C 1
ATOM 883 O O . TRP A 1 109 ? -2.522 -11.698 0.760 1.00 91.44 109 TRP A O 1
ATOM 893 N N . LEU A 1 110 ? -0.673 -10.561 0.194 1.00 89.25 110 LEU A N 1
ATOM 894 C CA . LEU A 1 110 ? -1.362 -9.281 0.031 1.00 89.25 110 LEU A CA 1
ATOM 895 C C . LEU A 1 110 ? -2.322 -9.284 -1.171 1.00 89.25 110 LEU A C 1
ATOM 897 O O . LEU A 1 110 ? -3.353 -8.609 -1.142 1.00 89.25 110 LEU A O 1
ATOM 901 N N . GLU A 1 111 ? -2.021 -10.042 -2.226 1.00 90.38 111 GLU A N 1
ATOM 902 C CA . GLU A 1 111 ? -2.904 -10.217 -3.385 1.00 90.38 111 GLU A CA 1
ATOM 903 C C . GLU A 1 111 ? -4.213 -10.927 -3.012 1.00 90.38 111 GLU A C 1
ATOM 905 O O . GLU A 1 111 ? -5.296 -10.502 -3.439 1.00 90.38 111 GLU A O 1
ATOM 910 N N . ASN A 1 112 ? -4.108 -11.961 -2.174 1.00 90.81 112 ASN A N 1
ATOM 911 C CA . ASN A 1 112 ? -5.221 -12.809 -1.746 1.00 90.81 112 ASN A CA 1
ATOM 912 C C . ASN A 1 112 ? -5.915 -12.329 -0.463 1.00 90.81 112 ASN A C 1
ATOM 914 O O . ASN A 1 112 ? -6.874 -12.951 -0.012 1.00 90.81 112 ASN A O 1
ATOM 918 N N . CYS A 1 113 ? -5.467 -11.218 0.122 1.00 87.56 113 CYS A N 1
ATOM 919 C CA . CYS A 1 113 ? -6.035 -10.692 1.356 1.00 87.56 113 CYS A CA 1
ATOM 920 C C . CYS A 1 113 ? -7.499 -10.228 1.154 1.00 87.56 113 CYS A C 1
ATOM 922 O O . CYS A 1 113 ? -7.749 -9.347 0.319 1.00 87.56 113 CYS A O 1
ATOM 924 N N . PRO A 1 114 ? -8.475 -10.778 1.911 1.00 83.75 114 PRO A N 1
ATOM 925 C CA . PRO A 1 114 ? -9.877 -10.364 1.827 1.00 83.75 114 PRO A CA 1
ATOM 926 C C . PRO A 1 114 ? -10.164 -9.084 2.625 1.00 83.75 114 PRO A C 1
ATOM 928 O O . PRO A 1 114 ? -11.134 -8.379 2.335 1.00 83.75 114 PRO A O 1
ATOM 931 N N . ASP A 1 115 ? -9.332 -8.768 3.623 1.00 85.19 115 ASP A N 1
ATOM 932 C CA . ASP A 1 115 ? -9.557 -7.634 4.511 1.00 85.19 115 ASP A CA 1
ATOM 933 C C . ASP A 1 115 ? -9.191 -6.306 3.833 1.00 85.19 115 ASP A C 1
ATOM 935 O O . ASP A 1 115 ? -8.032 -5.985 3.554 1.00 85.19 115 ASP A O 1
ATOM 939 N N . LYS A 1 116 ? -10.218 -5.486 3.598 1.00 84.75 116 LYS A N 1
ATOM 940 C CA . LYS A 1 116 ? -10.079 -4.168 2.976 1.00 84.75 116 LYS A CA 1
ATOM 941 C C . LYS A 1 116 ? -9.267 -3.199 3.836 1.00 84.75 116 LYS A C 1
ATOM 943 O O . LYS A 1 116 ? -8.669 -2.286 3.269 1.00 84.75 116 LYS A O 1
ATOM 948 N N . LEU A 1 117 ? -9.238 -3.357 5.161 1.00 82.88 117 LEU A N 1
ATOM 949 C CA . LEU A 1 117 ? -8.458 -2.493 6.052 1.00 82.88 117 LEU A CA 1
ATOM 950 C C . LEU A 1 117 ? -6.964 -2.770 5.911 1.00 82.88 117 LEU A C 1
ATOM 952 O O . LEU A 1 117 ? -6.193 -1.830 5.720 1.00 82.88 117 LEU A O 1
ATOM 956 N N . VAL A 1 118 ? -6.579 -4.046 5.884 1.00 85.69 118 VAL A N 1
ATOM 957 C CA . VAL A 1 118 ? -5.198 -4.477 5.628 1.00 85.69 118 VAL A CA 1
ATOM 958 C C . VAL A 1 118 ? -4.735 -3.992 4.253 1.00 85.69 118 VAL A C 1
ATOM 960 O O . VAL A 1 118 ? -3.673 -3.380 4.122 1.00 85.69 118 VAL A O 1
ATOM 963 N N . VAL A 1 119 ? -5.573 -4.154 3.224 1.00 87.56 119 VAL A N 1
ATOM 964 C CA . VAL A 1 119 ? -5.278 -3.650 1.872 1.00 87.56 119 VAL A CA 1
ATOM 965 C C . VAL A 1 119 ? -5.156 -2.118 1.845 1.00 87.56 119 VAL A C 1
ATOM 967 O O . VAL A 1 119 ? -4.298 -1.572 1.149 1.00 87.56 119 VAL A O 1
ATOM 970 N N . ALA A 1 120 ? -5.983 -1.399 2.607 1.00 85.88 120 ALA A N 1
ATOM 971 C CA . ALA A 1 120 ? -5.906 0.057 2.708 1.00 85.88 120 ALA A CA 1
ATOM 972 C C . ALA A 1 120 ? -4.641 0.530 3.442 1.00 85.88 120 ALA A C 1
ATOM 974 O O . ALA A 1 120 ? -4.091 1.587 3.096 1.00 85.88 120 ALA A O 1
ATOM 975 N N . PHE A 1 121 ? -4.190 -0.241 4.435 1.00 86.75 121 PHE A N 1
ATOM 976 C CA . PHE A 1 121 ? -2.982 0.016 5.210 1.00 86.75 121 PHE A CA 1
ATOM 977 C C . PHE A 1 121 ? -1.742 -0.140 4.329 1.00 86.75 121 PHE A C 1
ATOM 979 O O . PHE A 1 121 ? -0.975 0.818 4.171 1.00 86.75 121 PHE A O 1
ATOM 986 N N . PHE A 1 122 ? -1.603 -1.286 3.655 1.00 88.94 122 PHE A N 1
ATOM 987 C CA . PHE A 1 122 ? -0.513 -1.586 2.716 1.00 88.94 122 PHE A CA 1
ATOM 988 C C . PHE A 1 122 ? -0.697 -0.910 1.348 1.00 88.94 122 PHE A C 1
ATOM 990 O O . PHE A 1 122 ? -0.609 -1.514 0.281 1.00 88.94 122 PHE A O 1
ATOM 997 N N . SER A 1 123 ? -0.931 0.400 1.381 1.00 87.38 123 SER A N 1
ATOM 998 C CA . SER A 1 123 ? -0.987 1.239 0.188 1.00 87.38 123 SER A CA 1
ATOM 999 C C . SER A 1 123 ? 0.386 1.402 -0.475 1.00 87.38 123 SER A C 1
ATOM 1001 O O . SER A 1 123 ? 1.428 1.319 0.180 1.00 87.38 123 SER A O 1
ATOM 1003 N N . GLU A 1 124 ? 0.386 1.747 -1.767 1.00 87.88 124 GLU A N 1
ATOM 1004 C CA . GLU A 1 124 ? 1.601 2.036 -2.548 1.00 87.88 124 GLU A CA 1
ATOM 1005 C C . GLU A 1 124 ? 2.549 3.004 -1.823 1.00 87.88 124 GLU A C 1
ATOM 1007 O O . GLU A 1 124 ? 3.749 2.754 -1.752 1.00 87.88 124 GLU A O 1
ATOM 1012 N N . ARG A 1 125 ? 2.015 4.041 -1.169 1.00 86.12 125 ARG A N 1
ATOM 1013 C CA . ARG A 1 125 ? 2.813 5.019 -0.415 1.00 86.12 125 ARG A CA 1
ATOM 1014 C C . ARG A 1 125 ? 3.598 4.414 0.749 1.00 86.12 125 ARG A C 1
ATOM 1016 O O . ARG A 1 125 ? 4.696 4.892 1.021 1.00 86.12 125 ARG A O 1
ATOM 1023 N N . ARG A 1 126 ? 3.045 3.408 1.440 1.00 86.81 126 ARG A N 1
ATOM 1024 C CA . ARG A 1 126 ? 3.718 2.729 2.564 1.00 86.81 126 ARG A CA 1
ATOM 1025 C C . ARG A 1 126 ? 4.686 1.646 2.081 1.00 86.81 126 ARG A C 1
ATOM 1027 O O . ARG A 1 126 ? 5.706 1.427 2.720 1.00 86.81 126 ARG A O 1
ATOM 1034 N N . LEU A 1 127 ? 4.407 1.019 0.936 1.00 88.38 127 LEU A N 1
ATOM 1035 C CA . LEU A 1 127 ? 5.266 -0.015 0.343 1.00 88.38 127 LEU A CA 1
ATOM 1036 C C . LEU A 1 127 ? 6.453 0.564 -0.442 1.00 88.38 127 LEU A C 1
ATOM 1038 O O . LEU A 1 127 ? 7.527 -0.033 -0.483 1.00 88.38 127 LEU A O 1
ATOM 1042 N N . ARG A 1 128 ? 6.300 1.750 -1.039 1.00 88.19 128 ARG A N 1
ATOM 1043 C CA . ARG A 1 128 ? 7.332 2.392 -1.866 1.00 88.19 128 ARG A CA 1
ATOM 1044 C C . ARG A 1 128 ? 8.683 2.569 -1.152 1.00 88.19 128 ARG A C 1
ATOM 1046 O O . ARG A 1 128 ? 9.693 2.263 -1.783 1.00 88.19 128 ARG A O 1
ATOM 1053 N N . PRO A 1 129 ? 8.765 3.023 0.113 1.00 88.38 129 PRO A N 1
ATOM 1054 C CA . PRO A 1 129 ? 10.035 3.082 0.836 1.00 88.38 129 PRO A CA 1
ATOM 1055 C C . PRO A 1 129 ? 10.707 1.712 0.965 1.00 88.38 129 PRO A C 1
ATOM 1057 O O . PRO A 1 129 ? 11.910 1.611 0.753 1.00 88.38 129 PRO A O 1
ATOM 1060 N N . VAL A 1 130 ? 9.929 0.654 1.210 1.00 88.56 130 VAL A N 1
ATOM 1061 C CA . VAL A 1 130 ? 10.444 -0.716 1.366 1.00 88.56 130 VAL A CA 1
ATOM 1062 C C . VAL A 1 130 ? 11.091 -1.211 0.073 1.00 88.56 130 VAL A C 1
ATOM 1064 O O . VAL A 1 130 ? 12.169 -1.791 0.103 1.00 88.56 130 VAL A O 1
ATOM 1067 N N . THR A 1 131 ? 10.501 -0.894 -1.084 1.00 87.81 131 THR A N 1
ATOM 1068 C CA . THR A 1 131 ? 11.069 -1.275 -2.394 1.00 87.81 131 THR A CA 1
ATOM 1069 C C . THR A 1 131 ? 12.409 -0.598 -2.721 1.00 87.81 131 THR A C 1
ATOM 1071 O O . THR A 1 131 ? 13.078 -0.984 -3.681 1.00 87.81 131 THR A O 1
ATOM 1074 N N . ARG A 1 132 ? 12.810 0.438 -1.974 1.00 88.50 132 ARG A N 1
ATOM 1075 C CA . ARG A 1 132 ? 14.081 1.153 -2.187 1.00 88.50 132 ARG A CA 1
ATOM 1076 C C . ARG A 1 132 ? 15.235 0.597 -1.367 1.00 88.50 132 ARG A C 1
ATOM 1078 O O . ARG A 1 132 ? 16.373 0.889 -1.706 1.00 88.50 132 ARG A O 1
ATOM 1085 N N . ILE A 1 133 ? 14.939 -0.158 -0.316 1.00 89.12 133 ILE A N 1
ATOM 1086 C CA . ILE A 1 133 ? 15.947 -0.804 0.521 1.00 89.12 133 ILE A CA 1
ATOM 1087 C C . ILE A 1 133 ? 16.616 -1.897 -0.315 1.00 89.12 133 ILE A C 1
ATOM 1089 O O . ILE A 1 133 ? 15.935 -2.601 -1.062 1.00 89.12 133 ILE A O 1
ATOM 1093 N N . GLU A 1 134 ? 17.936 -2.022 -0.231 1.00 83.94 134 GLU A N 1
ATOM 1094 C CA . GLU A 1 134 ? 18.687 -3.025 -0.994 1.00 83.94 134 GLU A CA 1
ATOM 1095 C C . GLU A 1 134 ? 18.792 -4.346 -0.223 1.00 83.94 134 GLU A C 1
ATOM 1097 O O . GLU A 1 134 ? 18.594 -5.404 -0.815 1.00 83.94 134 GLU A O 1
ATOM 1102 N N . GLY A 1 135 ? 18.982 -4.289 1.100 1.00 83.38 135 GLY A N 1
ATOM 1103 C CA . GLY A 1 135 ? 19.123 -5.466 1.957 1.00 83.38 135 GLY A CA 1
ATOM 1104 C C . GLY A 1 135 ? 17.818 -6.235 2.171 1.00 83.38 135 GLY A C 1
ATOM 1105 O O . GLY A 1 135 ? 16.839 -5.696 2.689 1.00 83.38 135 GLY A O 1
ATOM 1106 N N . ASP A 1 136 ? 17.810 -7.525 1.840 1.00 82.19 136 ASP A N 1
ATOM 1107 C CA . ASP A 1 136 ? 16.616 -8.369 1.983 1.00 82.19 136 ASP A CA 1
ATOM 1108 C C . ASP A 1 136 ? 16.192 -8.552 3.445 1.00 82.19 136 ASP A C 1
ATOM 1110 O O . ASP A 1 136 ? 15.004 -8.472 3.762 1.00 82.19 136 ASP A O 1
ATOM 1114 N N . GLN A 1 137 ? 17.154 -8.685 4.363 1.00 80.38 137 GLN A N 1
ATOM 1115 C CA . GLN A 1 137 ? 16.865 -8.797 5.795 1.00 80.38 137 GLN A CA 1
ATOM 1116 C C . GLN A 1 137 ? 16.258 -7.506 6.365 1.00 80.38 137 GLN A C 1
ATOM 1118 O O . GLN A 1 137 ? 15.329 -7.543 7.172 1.00 80.38 137 GLN A O 1
ATOM 1123 N N . GLU A 1 138 ? 16.741 -6.350 5.910 1.00 85.06 138 GLU A N 1
ATOM 1124 C CA . GLU A 1 138 ? 16.213 -5.045 6.306 1.00 85.06 138 GLU A CA 1
ATOM 1125 C C . GLU A 1 138 ? 14.795 -4.833 5.777 1.00 85.06 138 GLU A C 1
ATOM 1127 O O . GLU A 1 138 ? 13.922 -4.396 6.529 1.00 85.06 138 GLU A O 1
ATOM 1132 N N . LYS A 1 139 ? 14.521 -5.219 4.521 1.00 85.00 139 LYS A N 1
ATOM 1133 C CA . LYS A 1 139 ? 13.158 -5.206 3.964 1.00 85.00 139 LYS A CA 1
ATOM 1134 C C . LYS A 1 139 ? 12.213 -6.028 4.827 1.00 85.00 139 LYS A C 1
ATOM 1136 O O . LYS A 1 139 ? 11.138 -5.545 5.172 1.00 85.00 139 LYS A O 1
ATOM 1141 N N . VAL A 1 140 ? 12.608 -7.249 5.192 1.00 84.88 140 VAL A N 1
ATOM 1142 C CA . VAL A 1 140 ? 11.791 -8.129 6.038 1.00 84.88 140 VAL A CA 1
ATOM 1143 C C . VAL A 1 140 ? 11.554 -7.499 7.410 1.00 84.88 140 VAL A C 1
ATOM 1145 O O . VAL A 1 140 ? 10.423 -7.516 7.891 1.00 84.88 140 VAL A O 1
ATOM 1148 N N . ASN A 1 141 ? 12.567 -6.887 8.022 1.00 83.44 141 ASN A N 1
ATOM 1149 C CA . ASN A 1 141 ? 12.415 -6.204 9.308 1.00 83.44 141 ASN A CA 1
ATOM 1150 C C . ASN A 1 141 ? 11.451 -5.012 9.224 1.00 83.44 141 ASN A C 1
ATOM 1152 O O . ASN A 1 141 ? 10.593 -4.857 10.092 1.00 83.44 141 ASN A O 1
ATOM 1156 N N . VAL A 1 142 ? 11.530 -4.210 8.160 1.00 87.88 142 VAL A N 1
ATOM 1157 C CA . VAL A 1 142 ? 10.599 -3.094 7.935 1.00 87.88 142 VAL A CA 1
ATOM 1158 C C . VAL A 1 142 ? 9.184 -3.600 7.655 1.00 87.88 142 VAL A C 1
ATOM 1160 O O . VAL A 1 142 ? 8.224 -3.048 8.187 1.00 87.88 142 VAL A O 1
ATOM 1163 N N . LEU A 1 143 ? 9.028 -4.671 6.873 1.00 88.06 143 LEU A N 1
ATOM 1164 C CA . LEU A 1 143 ? 7.725 -5.302 6.646 1.00 88.06 143 LEU A CA 1
ATOM 1165 C C . LEU A 1 143 ? 7.133 -5.856 7.946 1.00 88.06 143 LEU A C 1
ATOM 1167 O O . LEU A 1 143 ? 5.947 -5.658 8.192 1.00 88.06 143 LEU A O 1
ATOM 1171 N N . ARG A 1 144 ? 7.946 -6.478 8.811 1.00 85.81 144 ARG A N 1
ATOM 1172 C CA . ARG A 1 144 ? 7.522 -6.917 10.152 1.00 85.81 144 ARG A CA 1
ATOM 1173 C C . ARG A 1 144 ? 7.092 -5.742 11.023 1.00 85.81 144 ARG A C 1
ATOM 1175 O O . ARG A 1 144 ? 6.044 -5.815 11.653 1.00 85.81 144 ARG A O 1
ATOM 1182 N N . ALA A 1 145 ? 7.849 -4.647 11.026 1.00 86.94 145 ALA A N 1
ATOM 1183 C CA . ALA A 1 145 ? 7.473 -3.442 11.760 1.00 86.94 145 ALA A CA 1
ATOM 1184 C C . ALA A 1 145 ? 6.139 -2.862 11.255 1.00 86.94 145 ALA A C 1
ATOM 1186 O O . ALA A 1 145 ? 5.278 -2.509 12.057 1.00 86.94 145 ALA A O 1
ATOM 1187 N N . LEU A 1 146 ? 5.931 -2.829 9.934 1.00 88.00 146 LEU A N 1
ATOM 1188 C CA . LEU A 1 146 ? 4.665 -2.406 9.331 1.00 88.00 146 LEU A CA 1
ATOM 1189 C C . LEU A 1 146 ? 3.507 -3.351 9.669 1.00 88.00 146 LEU A C 1
ATOM 1191 O O . LEU A 1 146 ? 2.398 -2.876 9.888 1.00 88.00 146 LEU A O 1
ATOM 1195 N N . LEU A 1 147 ? 3.747 -4.663 9.726 1.00 87.44 147 LEU A N 1
ATOM 1196 C CA . LEU A 1 147 ? 2.748 -5.642 10.160 1.00 87.44 147 LEU A CA 1
ATOM 1197 C C . LEU A 1 147 ? 2.359 -5.425 11.623 1.00 87.44 147 LEU A C 1
ATOM 1199 O O . LEU A 1 147 ? 1.172 -5.331 11.912 1.00 87.44 147 LEU A O 1
ATOM 1203 N N . ASN A 1 148 ? 3.330 -5.255 12.522 1.00 86.38 148 ASN A N 1
ATOM 1204 C CA . ASN A 1 148 ? 3.061 -4.967 13.934 1.00 86.38 148 ASN A CA 1
ATOM 1205 C C . ASN A 1 148 ? 2.298 -3.649 14.106 1.00 86.38 148 ASN A C 1
ATOM 1207 O O . ASN A 1 148 ? 1.373 -3.570 14.904 1.00 86.38 148 ASN A O 1
ATOM 1211 N N . GLN A 1 149 ? 2.636 -2.629 13.314 1.00 86.44 149 GLN A N 1
ATOM 1212 C CA . GLN A 1 149 ? 1.885 -1.378 13.299 1.00 86.44 149 GLN A CA 1
ATOM 1213 C C . GLN A 1 149 ? 0.456 -1.573 12.769 1.00 86.44 149 GLN A C 1
ATOM 1215 O O . GLN A 1 149 ? -0.472 -0.968 13.294 1.00 86.44 149 GLN A O 1
ATOM 1220 N N . CYS A 1 150 ? 0.263 -2.409 11.745 1.00 84.94 150 CYS A N 1
ATOM 1221 C CA . CYS A 1 150 ? -1.067 -2.748 11.245 1.00 84.94 150 CYS A CA 1
ATOM 1222 C C . CYS A 1 150 ? -1.895 -3.456 12.321 1.00 84.94 150 CYS A C 1
ATOM 1224 O O . CYS A 1 150 ? -3.064 -3.128 12.487 1.00 84.94 150 CYS A O 1
ATOM 1226 N N . LEU A 1 151 ? -1.293 -4.395 13.055 1.00 83.31 151 LEU A N 1
ATOM 1227 C CA . LEU A 1 151 ? -1.945 -5.102 14.156 1.00 83.31 151 LEU A CA 1
ATOM 1228 C C . LEU A 1 151 ? -2.316 -4.140 15.287 1.00 83.31 151 LEU A C 1
ATOM 1230 O O . LEU A 1 151 ? -3.478 -4.100 15.670 1.00 83.31 151 LEU A O 1
ATOM 1234 N N . GLY A 1 152 ? -1.384 -3.296 15.734 1.00 81.94 152 GLY A N 1
ATOM 1235 C CA . GLY A 1 152 ? -1.648 -2.309 16.785 1.00 81.94 152 GLY A CA 1
ATOM 1236 C C . GLY A 1 152 ? -2.740 -1.303 16.406 1.00 81.94 152 GLY A C 1
ATOM 1237 O O . GLY A 1 152 ? -3.649 -1.061 17.193 1.00 81.94 152 GLY A O 1
ATOM 1238 N N . GLU A 1 153 ? -2.722 -0.775 15.173 1.00 78.62 153 GLU A N 1
ATOM 1239 C CA . GLU A 1 153 ? -3.778 0.131 14.688 1.00 78.62 153 GLU A CA 1
ATOM 1240 C C . GLU A 1 153 ? -5.160 -0.552 14.648 1.00 78.62 153 GLU A C 1
ATOM 1242 O O . GLU A 1 153 ? -6.173 0.117 14.842 1.00 78.62 153 GLU A O 1
ATOM 1247 N N . LEU A 1 154 ? -5.221 -1.866 14.407 1.00 77.69 154 LEU A N 1
ATOM 1248 C CA . LEU A 1 154 ? -6.470 -2.634 14.433 1.00 77.69 154 LEU A CA 1
ATOM 1249 C C . LEU A 1 154 ? -6.907 -2.989 15.869 1.00 77.69 154 LEU A C 1
ATOM 1251 O O . LEU A 1 154 ? -8.099 -2.937 16.170 1.00 77.69 154 LEU A O 1
ATOM 1255 N N . GLU A 1 155 ? -5.971 -3.312 16.764 1.00 78.62 155 GLU A N 1
ATOM 1256 C CA . GLU A 1 155 ? -6.231 -3.630 18.176 1.00 78.62 155 GLU A CA 1
ATOM 1257 C C . GLU A 1 155 ? -6.728 -2.416 18.969 1.00 78.62 155 GLU A C 1
ATOM 1259 O O . GLU A 1 155 ? -7.741 -2.513 19.664 1.00 78.62 155 GLU A O 1
ATOM 1264 N N . GLU A 1 156 ? -6.078 -1.256 18.829 1.00 70.88 156 GLU A N 1
ATOM 1265 C CA . GLU A 1 156 ? -6.518 -0.003 19.460 1.00 70.88 156 GLU A CA 1
ATOM 1266 C C . GLU A 1 156 ? -7.946 0.372 19.029 1.00 70.88 156 GLU A C 1
ATOM 1268 O O . GLU A 1 156 ? -8.749 0.860 19.831 1.00 70.88 156 GLU A O 1
ATOM 1273 N N . GLU A 1 157 ? -8.299 0.107 17.767 1.00 65.19 157 GLU A N 1
ATOM 1274 C CA . GLU A 1 157 ? -9.657 0.320 17.268 1.00 65.19 157 GLU A CA 1
ATOM 1275 C C . GLU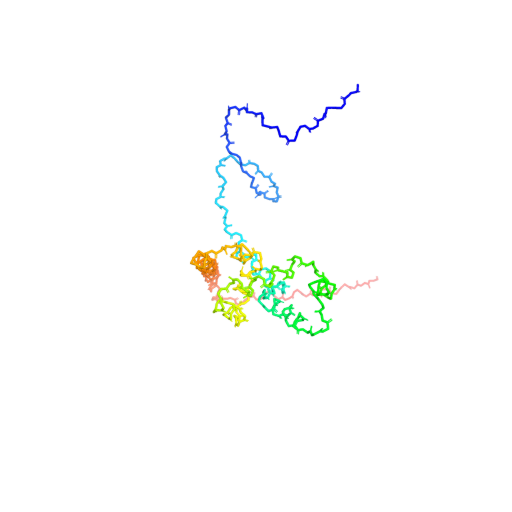 A 1 157 ? -10.667 -0.684 17.817 1.00 65.19 157 GLU A C 1
ATOM 1277 O O . GLU A 1 157 ? -11.789 -0.283 18.137 1.00 65.19 157 GLU A O 1
ATOM 1282 N N . ASN A 1 158 ? -10.300 -1.963 17.927 1.00 71.50 158 ASN A N 1
ATOM 1283 C CA . ASN A 1 158 ? -11.166 -2.973 18.535 1.00 71.50 158 ASN A CA 1
ATOM 1284 C C . ASN A 1 158 ? -11.491 -2.589 19.983 1.00 71.50 158 ASN A C 1
ATOM 1286 O O . ASN A 1 158 ? -12.662 -2.561 20.355 1.00 71.50 158 ASN A O 1
ATOM 1290 N N . GLN A 1 159 ? -10.494 -2.142 20.749 1.00 75.31 159 GLN A N 1
ATOM 1291 C CA . GLN A 1 159 ? -10.701 -1.634 22.107 1.00 75.31 159 GLN A CA 1
ATOM 1292 C C . GLN A 1 159 ? -11.578 -0.372 22.140 1.00 75.31 159 GLN A C 1
ATOM 1294 O O . GLN A 1 159 ? -12.417 -0.216 23.026 1.00 75.31 159 GLN A O 1
ATOM 1299 N N . ALA A 1 160 ? -11.419 0.554 21.188 1.00 68.25 160 ALA A N 1
ATOM 1300 C CA . ALA A 1 160 ? -12.268 1.745 21.110 1.00 68.25 160 ALA A CA 1
ATOM 1301 C C . ALA A 1 160 ? -13.737 1.398 20.804 1.00 68.25 160 ALA A C 1
ATOM 1303 O O . ALA A 1 160 ? -14.644 2.024 21.356 1.00 68.25 160 ALA A O 1
ATOM 1304 N N . LEU A 1 161 ? -13.977 0.396 19.953 1.00 70.44 161 LEU A N 1
ATOM 1305 C CA . LEU A 1 161 ? -15.316 -0.125 19.674 1.00 70.44 161 LEU A CA 1
ATOM 1306 C C . LEU A 1 161 ? -15.914 -0.843 20.885 1.00 70.44 161 LEU A C 1
ATOM 1308 O O . LEU A 1 161 ? -17.089 -0.639 21.170 1.00 70.44 161 LEU A O 1
ATOM 1312 N N . GLU A 1 162 ? -15.123 -1.625 21.617 1.00 77.06 162 GLU A N 1
ATOM 1313 C CA . GLU A 1 162 ? -15.553 -2.257 22.870 1.00 77.06 162 GLU A CA 1
ATOM 1314 C C . GLU A 1 162 ? -15.919 -1.221 23.933 1.00 77.06 162 GLU A C 1
ATOM 1316 O O . GLU A 1 162 ? -16.951 -1.355 24.583 1.00 77.06 162 GLU A O 1
ATOM 1321 N N . ARG A 1 163 ? -15.148 -0.133 24.059 1.00 77.12 163 ARG A N 1
ATOM 1322 C CA . ARG A 1 163 ? -15.497 0.989 24.947 1.00 77.12 163 ARG A CA 1
ATOM 1323 C C . ARG A 1 163 ? -16.802 1.659 24.533 1.00 77.12 163 ARG A C 1
ATOM 1325 O O . ARG A 1 163 ? -17.627 1.942 25.391 1.00 77.12 163 ARG A O 1
ATOM 1332 N N . LEU A 1 164 ? -17.006 1.906 23.237 1.00 74.56 164 LEU A N 1
ATOM 1333 C CA . LEU A 1 164 ? -18.268 2.461 22.736 1.00 74.56 164 LEU A CA 1
ATOM 1334 C C . LEU A 1 164 ? -19.439 1.510 22.977 1.00 74.56 164 LEU A C 1
ATOM 1336 O O . LEU A 1 164 ? -20.506 1.960 23.371 1.00 74.56 164 LEU A O 1
ATOM 1340 N N . ARG A 1 165 ? -19.238 0.205 22.780 1.00 77.19 165 ARG A N 1
ATOM 1341 C CA . ARG A 1 165 ? -20.240 -0.814 23.086 1.00 77.19 165 ARG A CA 1
ATOM 1342 C C . ARG A 1 165 ? -20.588 -0.808 24.572 1.00 77.19 165 ARG A C 1
ATOM 1344 O O . ARG A 1 165 ? -21.765 -0.753 24.888 1.00 77.19 165 ARG A O 1
ATOM 1351 N N . ALA A 1 166 ? -19.592 -0.794 25.455 1.00 83.06 166 ALA A N 1
ATOM 1352 C CA . ALA A 1 166 ? -19.803 -0.730 26.897 1.00 83.06 166 ALA A CA 1
ATOM 1353 C C . ALA A 1 166 ? -20.548 0.551 27.314 1.00 83.06 166 ALA A C 1
ATOM 1355 O O . ALA A 1 166 ? -21.458 0.486 28.132 1.00 83.06 166 ALA A O 1
ATOM 1356 N N . LEU A 1 167 ? -20.220 1.703 26.715 1.00 81.31 167 LEU A N 1
ATOM 1357 C CA . LEU A 1 167 ? -20.955 2.955 26.941 1.00 81.31 167 LEU A CA 1
ATOM 1358 C C . LEU A 1 167 ? -22.416 2.851 26.478 1.00 81.31 167 LEU A C 1
ATOM 1360 O O . LEU A 1 167 ? -23.319 3.230 27.218 1.00 81.31 167 LEU A O 1
ATOM 1364 N N . LEU A 1 168 ? -22.665 2.287 25.295 1.00 78.25 168 LEU A N 1
ATOM 1365 C CA . LEU A 1 168 ? -24.025 2.072 24.793 1.00 78.25 168 LEU A CA 1
ATOM 1366 C C . LEU A 1 168 ? -24.802 1.058 25.647 1.00 78.25 168 LEU A C 1
ATOM 1368 O O . LEU A 1 168 ? -25.988 1.250 25.879 1.00 78.25 168 LEU A O 1
ATOM 1372 N N . GLU A 1 169 ? -24.152 0.014 26.164 1.00 79.56 169 GLU A N 1
ATOM 1373 C CA . GLU A 1 169 ? -24.757 -0.950 27.095 1.00 79.56 169 GLU A CA 1
ATOM 1374 C C . GLU A 1 169 ? -25.130 -0.298 28.438 1.00 79.56 169 GLU A C 1
ATOM 1376 O O . GLU A 1 169 ? -26.115 -0.701 29.047 1.00 79.56 169 GLU A O 1
ATOM 1381 N N . THR A 1 170 ? -24.413 0.747 28.871 1.00 74.81 170 THR A N 1
ATOM 1382 C CA . THR A 1 170 ? -24.803 1.552 30.045 1.00 74.81 170 THR A CA 1
ATOM 1383 C C . THR A 1 170 ? -25.896 2.586 29.762 1.00 74.81 170 THR A C 1
ATOM 1385 O O . THR A 1 170 ? -26.610 2.968 30.686 1.00 74.81 170 THR A O 1
ATOM 1388 N N . GLU A 1 171 ? -26.051 3.035 28.511 1.00 62.41 171 GLU A N 1
ATOM 1389 C CA . GLU A 1 171 ? -27.155 3.915 28.091 1.00 62.41 171 GLU A CA 1
ATOM 1390 C C . GLU A 1 171 ? -28.472 3.151 27.893 1.00 62.41 171 GLU A C 1
ATOM 1392 O O . GLU A 1 171 ? -29.547 3.736 28.015 1.00 62.41 171 GLU A O 1
ATOM 1397 N N . VAL A 1 172 ? -28.410 1.838 27.645 1.00 56.72 172 VAL A N 1
ATOM 1398 C CA . VAL A 1 172 ? -29.576 0.947 27.706 1.00 56.72 172 VAL A CA 1
ATOM 1399 C C . VAL A 1 172 ? -29.849 0.599 29.172 1.00 56.72 172 VAL A C 1
ATOM 1401 O O . VAL A 1 172 ? -29.679 -0.532 29.624 1.00 56.72 172 VAL A O 1
ATOM 1404 N N . THR A 1 173 ? -30.297 1.585 29.944 1.00 50.16 173 THR A N 1
ATOM 1405 C CA . THR A 1 173 ? -31.106 1.288 31.124 1.00 50.16 173 THR A CA 1
ATOM 1406 C C . THR A 1 173 ? -32.478 0.805 30.642 1.00 50.16 173 THR A C 1
ATOM 1408 O O . THR A 1 173 ? -33.116 1.478 29.830 1.00 50.16 173 THR A O 1
ATOM 1411 N N . PRO A 1 174 ? -32.988 -0.343 31.118 1.00 48.19 174 PRO A N 1
ATOM 1412 C CA . PRO A 1 174 ? -34.397 -0.665 30.971 1.00 48.19 174 PRO A CA 1
ATOM 1413 C C . PRO A 1 174 ? -35.189 0.230 31.936 1.00 48.19 174 PRO A C 1
ATOM 1415 O O . PRO A 1 174 ? -35.532 -0.184 33.039 1.00 48.19 174 PRO A O 1
ATOM 1418 N N . SER A 1 175 ? -35.442 1.477 31.540 1.00 47.69 175 SER A N 1
ATOM 1419 C CA . SER A 1 175 ? -36.544 2.261 32.096 1.00 47.69 175 SER A CA 1
ATOM 1420 C C . SER A 1 175 ? -37.758 1.991 31.219 1.00 47.69 175 SER A C 1
ATOM 1422 O O . SER A 1 175 ? -37.854 2.499 30.106 1.00 47.69 175 SER A O 1
ATOM 1424 N N . ASP A 1 176 ? -38.584 1.040 31.649 1.00 42.84 176 ASP A N 1
ATOM 1425 C CA . ASP A 1 176 ? -39.953 1.332 32.092 1.00 42.84 176 ASP A CA 1
ATOM 1426 C C . ASP A 1 176 ? -40.726 0.019 32.270 1.00 42.84 176 ASP A C 1
ATOM 1428 O O . ASP A 1 176 ? -41.301 -0.566 31.352 1.00 42.84 176 ASP A O 1
ATOM 1432 N N . SER A 1 177 ? -40.731 -0.441 33.519 1.00 48.41 177 SER A N 1
ATOM 1433 C CA . SER A 1 177 ? -41.946 -0.949 34.140 1.00 48.41 177 SER A CA 1
ATOM 1434 C C . SER A 1 177 ? -43.066 0.088 33.987 1.00 48.41 177 SER A C 1
ATOM 1436 O O . SER A 1 177 ? -42.885 1.223 34.409 1.00 48.41 177 SER A O 1
ATOM 1438 N N . GLU A 1 178 ? -44.176 -0.342 33.385 1.00 51.31 178 GLU A N 1
ATOM 1439 C CA . GLU A 1 178 ? -45.551 0.160 33.538 1.00 51.31 178 GLU A CA 1
ATOM 1440 C C . GLU A 1 178 ? -45.752 1.676 33.736 1.00 51.31 178 GLU A C 1
ATOM 1442 O O . GLU A 1 178 ? -45.663 2.176 34.848 1.00 51.31 178 GLU A O 1
ATOM 1447 N N . ASP A 1 179 ? -46.198 2.377 32.686 1.00 39.88 179 ASP A N 1
ATOM 1448 C CA . ASP A 1 179 ? -47.370 3.249 32.835 1.00 39.88 179 ASP A CA 1
ATOM 1449 C C . ASP A 1 179 ? -48.048 3.541 31.487 1.00 39.88 179 ASP A C 1
ATOM 1451 O O . ASP A 1 179 ? -47.552 4.230 30.592 1.00 39.88 179 ASP A O 1
ATOM 1455 N N . SER A 1 180 ? -49.239 2.975 31.342 1.00 53.16 180 SER A N 1
ATOM 1456 C CA . SER A 1 180 ? -50.189 3.274 30.285 1.00 53.16 180 SER A CA 1
ATOM 1457 C C . SER A 1 180 ? -50.768 4.678 30.479 1.00 53.16 180 SER A C 1
ATOM 1459 O O . SER A 1 180 ? -51.704 4.856 31.253 1.00 53.16 180 SER A O 1
ATOM 1461 N N . SER A 1 181 ? -50.278 5.678 29.748 1.00 47.53 181 SER A N 1
ATOM 1462 C CA . SER A 1 181 ? -51.023 6.929 29.550 1.00 47.53 181 SER A CA 1
ATOM 1463 C C . SER A 1 181 ? -50.568 7.641 28.278 1.00 47.53 181 SER A C 1
ATOM 1465 O O . SER A 1 181 ? -49.781 8.585 28.293 1.00 47.53 181 SER A O 1
ATOM 1467 N N . PHE A 1 182 ? -51.072 7.174 27.135 1.00 43.81 182 PHE A N 1
ATOM 1468 C CA . PHE A 1 182 ? -51.109 8.008 25.938 1.00 43.81 182 PHE A CA 1
ATOM 1469 C C . PHE A 1 182 ? -52.126 9.135 26.182 1.00 43.81 182 PHE A C 1
ATOM 1471 O O . PHE A 1 182 ? -53.304 8.832 26.395 1.00 43.81 182 PHE A O 1
ATOM 1478 N N . PRO A 1 183 ? -51.743 10.425 26.129 1.00 59.28 183 PRO A N 1
ATOM 1479 C CA . PRO A 1 183 ? -52.736 11.488 26.107 1.00 59.28 183 PRO A CA 1
ATOM 1480 C C . PRO A 1 183 ? -53.555 11.359 24.811 1.00 59.28 183 PRO A C 1
ATOM 1482 O O . PRO A 1 183 ? -52.974 11.106 23.748 1.00 59.28 183 PRO A O 1
ATOM 1485 N N . PRO A 1 184 ? -54.892 11.509 24.857 1.00 60.59 184 PRO A N 1
ATOM 1486 C CA . PRO A 1 184 ? -55.714 11.338 23.671 1.00 60.59 184 PRO A CA 1
ATOM 1487 C C . PRO A 1 184 ? -55.311 12.352 22.590 1.00 60.59 184 PRO A C 1
ATOM 1489 O O . PRO A 1 184 ? -54.952 13.494 22.906 1.00 60.59 184 PRO A O 1
ATOM 1492 N N . PRO A 1 185 ? -55.367 11.959 21.305 1.00 53.34 185 PRO A N 1
ATOM 1493 C CA . PRO A 1 185 ? -55.014 12.844 20.209 1.00 53.34 185 PRO A CA 1
ATOM 1494 C C . PRO A 1 185 ? -55.925 14.073 20.231 1.00 53.34 185 PRO A C 1
ATOM 1496 O O . PRO A 1 185 ? -57.150 13.965 20.318 1.00 53.34 185 PRO A O 1
ATOM 1499 N N . ARG A 1 186 ? -55.312 15.261 20.167 1.00 57.50 186 ARG A N 1
ATOM 1500 C CA . ARG A 1 186 ? -56.025 16.539 20.075 1.00 57.50 186 ARG A CA 1
ATOM 1501 C C . ARG A 1 186 ? -57.003 16.478 18.901 1.00 57.50 186 ARG A C 1
ATOM 1503 O O . ARG A 1 186 ? -56.582 16.330 17.757 1.00 57.50 186 ARG A O 1
ATOM 1510 N N . ALA A 1 187 ? -58.295 16.617 19.192 1.00 55.34 187 ALA A N 1
ATOM 1511 C CA . ALA A 1 187 ? -59.323 16.769 18.174 1.00 55.34 187 ALA A CA 1
ATOM 1512 C C . ALA A 1 187 ? -59.001 18.007 17.323 1.00 55.34 187 ALA A C 1
ATOM 1514 O O . ALA A 1 187 ? -58.985 19.134 17.825 1.00 55.34 187 ALA A O 1
ATOM 1515 N N . PHE A 1 188 ? -58.713 17.794 16.040 1.00 47.53 188 PHE A N 1
ATOM 1516 C CA . PHE A 1 188 ? -58.576 18.871 15.072 1.00 47.53 188 PHE A CA 1
ATOM 1517 C C . PHE A 1 188 ? -59.924 19.589 14.962 1.00 47.53 188 PHE A C 1
ATOM 1519 O O . PHE A 1 188 ? -60.892 19.036 14.444 1.00 47.53 188 PHE A O 1
ATOM 1526 N N . ARG A 1 189 ? -60.002 20.826 15.465 1.00 52.81 189 ARG A N 1
ATOM 1527 C CA . ARG A 1 189 ? -61.108 21.722 15.120 1.00 52.81 189 ARG A CA 1
ATOM 1528 C C . ARG A 1 189 ? -60.937 22.108 13.655 1.00 52.81 189 ARG A C 1
ATOM 1530 O O . ARG A 1 189 ? -59.951 22.751 13.301 1.00 52.81 189 ARG A O 1
ATOM 1537 N N . ALA A 1 190 ? -61.879 21.680 12.820 1.00 54.31 190 ALA A N 1
ATOM 1538 C CA . ALA A 1 190 ? -61.993 22.137 11.447 1.00 54.31 190 ALA A CA 1
ATOM 1539 C C . ALA A 1 190 ? -62.149 23.664 11.448 1.00 54.31 190 ALA A C 1
ATOM 1541 O O . ALA A 1 190 ? -63.035 24.204 12.110 1.00 54.31 190 ALA A O 1
ATOM 1542 N N . ILE A 1 191 ? -61.259 24.351 10.739 1.00 56.56 191 ILE A N 1
ATOM 1543 C CA . ILE A 1 191 ? -61.404 25.774 10.452 1.00 56.56 191 ILE A CA 1
ATOM 1544 C C . ILE A 1 191 ? -62.475 25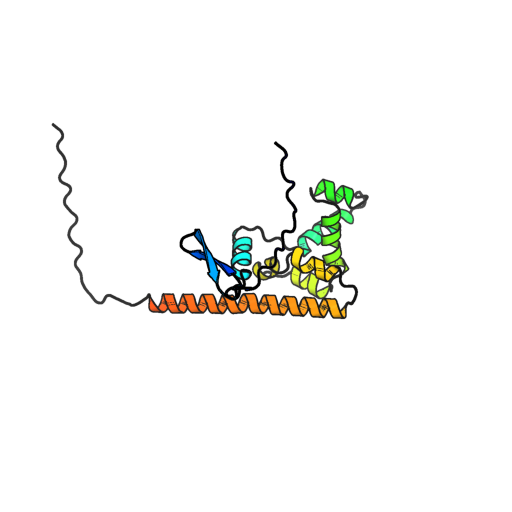.862 9.362 1.00 56.56 191 ILE A C 1
ATOM 1546 O O . ILE A 1 191 ? -62.243 25.422 8.237 1.00 56.56 191 ILE A O 1
ATOM 1550 N N . GLN A 1 192 ? -63.659 26.364 9.711 1.00 52.31 192 GLN A N 1
ATOM 1551 C CA . GLN A 1 192 ? -64.626 26.839 8.725 1.00 52.31 192 GLN A CA 1
ATOM 1552 C C . GLN A 1 192 ? -64.088 28.158 8.163 1.00 52.31 192 GLN A C 1
ATOM 1554 O O . GLN A 1 192 ? -63.792 29.079 8.922 1.00 52.31 192 GLN A O 1
ATOM 1559 N N . LEU A 1 193 ? -63.881 28.197 6.849 1.00 47.78 193 LEU A N 1
ATOM 1560 C CA . LEU A 1 193 ? -63.638 29.426 6.102 1.00 47.78 193 LEU A CA 1
ATOM 1561 C C . LEU A 1 193 ? -65.010 29.942 5.655 1.00 47.78 193 LEU A C 1
ATOM 1563 O O . LEU A 1 193 ? -65.687 29.237 4.905 1.00 47.78 193 LEU A O 1
ATOM 1567 N N . ASP A 1 194 ? -65.396 31.114 6.161 1.00 48.69 194 ASP A N 1
ATOM 1568 C CA . ASP A 1 194 ? -66.446 31.963 5.580 1.00 48.69 194 ASP A CA 1
ATOM 1569 C C . ASP A 1 194 ? -65.895 32.737 4.369 1.00 48.69 194 ASP A C 1
ATOM 1571 O O . ASP A 1 194 ? -64.702 33.136 4.413 1.00 48.69 194 ASP A O 1
#

Organism: NCBI:txid2528021

Foldseek 3Di:
DDDDDDDPDDPDDDPDPFDWDWDDDPNDTDIDTDDPDDPPPPPQVVLVVCVVVVVQDQLLVVLVVLVVVCPDPVHPDLVVSCVVVVHDSVSNVLSPLLCPQADPVVSVCSVPDPDSSVSSLPDSVLCSVLSPDPDRVVSVVSVVVSVVVSVVSVVVVVVVVVVVVVVVVVVPDPPDDDDDDDDDPPPDDDDDDD

pLDDT: mean 74.23, std 16.87, range [35.53, 93.5]

Radius of gyration: 28.64 Å; chains: 1; bounding box: 86×69×63 Å